Protein AF-A0A161WZ14-F1 (afdb_monomer_lite)

Secondary structure (DSSP, 8-state):
--PPP--SSSSHHHHHHHHHHHHHHHHHHHHHHHHHHHHHHHHHHHHHHHHHHHHTTS-----------------HHHHHHHHHH-----HHHHHHHHTTHHHHHHHHTTT-SSS---HHHHHHHHHHTT--SEEEEEE-TTSPEEEEEEEEEEETTEEEEEEEETTEEEEEEE---TTS-SS-----

Sequence (188 aa):
MATPDLDDSRTDGTSRLGSAVVGVVVGLVIFACVGVVGYFLFVGVAMERWAESYDASEPEVTATAEDTTAVGQETGLDASNEAYRQRTGTPETDAEAALAVPAVQAALDPVADGSAVDGDEVSAALVAAGFENVQVVDRNAFGDVVPVVGVGVAVPGGCVYGAVAPDAVTLDAGGPIADGGCLEMPSH

Radius of gyration: 35.18 Å; chains: 1; bounding box: 76×56×110 Å

pLDDT: mean 79.29, std 19.36, range [34.06, 97.94]

Foldseek 3Di:
DDDDDPDDDPPVPVVVVVVVVVVVVVVVVVVVVVVVVVVVVVVVVVVVVVVVVVVVPDDPPPDPDDDPDDPDDQDPVRVVVVLQQDFDADPVLQVQQVVCQVLLCVLQVVQLQLDQHDQVSSVVSCVVSPFDAKDKAQAAPVRDGDSKIWIWTADGSAIWTDIRHNNDDDIGTGHAGPVRTRDDDRDD

Structure (mmCIF, N/CA/C/O backbone):
data_AF-A0A161WZ14-F1
#
_entry.id   AF-A0A161WZ14-F1
#
loop_
_atom_site.group_PDB
_atom_site.id
_atom_site.type_symbol
_atom_site.label_atom_id
_atom_site.label_alt_id
_atom_site.label_comp_id
_atom_site.label_asym_id
_atom_site.label_entity_id
_atom_site.label_seq_id
_atom_site.pdbx_PDB_ins_code
_atom_site.Cartn_x
_atom_site.Cartn_y
_atom_site.Cartn_z
_atom_site.occupancy
_atom_site.B_iso_or_equiv
_atom_site.auth_seq_id
_atom_site.auth_comp_id
_atom_site.auth_asym_id
_atom_site.auth_atom_id
_atom_site.pdbx_PDB_model_num
ATOM 1 N N . MET A 1 1 ? 60.433 -12.776 -93.821 1.00 40.50 1 MET A N 1
ATOM 2 C CA . MET A 1 1 ? 59.310 -13.422 -93.112 1.00 40.50 1 MET A CA 1
ATOM 3 C C . MET A 1 1 ? 59.347 -12.925 -91.684 1.00 40.50 1 MET A C 1
ATOM 5 O O . MET A 1 1 ? 60.286 -13.261 -90.980 1.00 40.50 1 MET A O 1
ATOM 9 N N . ALA A 1 2 ? 58.408 -12.062 -91.308 1.00 39.12 2 ALA A N 1
ATOM 10 C CA . ALA A 1 2 ? 58.212 -11.618 -89.934 1.00 39.12 2 ALA A CA 1
ATOM 11 C C . ALA A 1 2 ? 56.779 -12.004 -89.554 1.00 39.12 2 ALA A C 1
ATOM 13 O O . ALA A 1 2 ? 55.836 -11.625 -90.247 1.00 39.12 2 ALA A O 1
ATOM 14 N N . THR A 1 3 ? 56.644 -12.845 -88.536 1.00 42.94 3 THR A N 1
ATOM 15 C CA . THR A 1 3 ? 55.376 -13.218 -87.904 1.00 42.94 3 THR A CA 1
ATOM 16 C C . THR A 1 3 ? 54.840 -12.027 -87.107 1.00 42.94 3 THR A C 1
ATOM 18 O O . THR A 1 3 ? 55.619 -11.444 -86.354 1.00 42.94 3 THR A O 1
ATOM 21 N N . PRO A 1 4 ? 53.559 -11.642 -87.243 1.00 51.00 4 PRO A N 1
ATOM 22 C CA . PRO A 1 4 ? 52.963 -10.658 -86.353 1.00 51.00 4 PRO A CA 1
ATOM 23 C C . PRO A 1 4 ? 52.712 -11.277 -84.974 1.00 51.00 4 PRO A C 1
ATOM 25 O O . PRO A 1 4 ? 52.138 -12.360 -84.856 1.00 51.00 4 PRO A O 1
ATOM 28 N N . ASP A 1 5 ? 53.192 -10.557 -83.966 1.00 46.75 5 ASP A N 1
ATOM 29 C CA . ASP A 1 5 ? 52.991 -10.783 -82.540 1.00 46.75 5 ASP A CA 1
ATOM 30 C C . ASP A 1 5 ? 51.498 -10.626 -82.198 1.00 46.75 5 ASP A C 1
ATOM 32 O O . ASP A 1 5 ? 50.865 -9.635 -82.573 1.00 46.75 5 ASP A O 1
ATOM 36 N N . LEU A 1 6 ? 50.920 -11.636 -81.550 1.00 55.88 6 LEU A N 1
ATOM 37 C CA . LEU A 1 6 ? 49.530 -11.675 -81.099 1.00 55.88 6 LEU A CA 1
ATOM 38 C C . LEU A 1 6 ? 49.539 -11.695 -79.573 1.00 55.88 6 LEU A C 1
ATOM 40 O O . LEU A 1 6 ? 49.283 -12.740 -78.991 1.00 55.88 6 LEU A O 1
ATOM 44 N N . ASP A 1 7 ? 49.825 -10.568 -78.927 1.00 54.84 7 ASP A N 1
ATOM 45 C CA . ASP A 1 7 ? 49.514 -10.403 -77.503 1.00 54.84 7 ASP A CA 1
ATOM 46 C C . ASP A 1 7 ? 49.586 -8.929 -77.078 1.00 54.84 7 ASP A C 1
ATOM 48 O O . ASP A 1 7 ? 50.578 -8.486 -76.513 1.00 54.84 7 ASP A O 1
ATOM 52 N N . ASP A 1 8 ? 48.529 -8.143 -77.336 1.00 52.28 8 ASP A N 1
ATOM 53 C CA . ASP A 1 8 ? 48.335 -6.886 -76.580 1.00 52.28 8 ASP A CA 1
ATOM 54 C C . ASP A 1 8 ? 46.884 -6.362 -76.542 1.00 52.28 8 ASP A C 1
ATOM 56 O O . ASP A 1 8 ? 46.618 -5.167 -76.591 1.00 52.28 8 ASP A O 1
ATOM 60 N N . SER A 1 9 ? 45.884 -7.251 -76.523 1.00 51.22 9 SER A N 1
ATOM 61 C CA . SER A 1 9 ? 44.462 -6.828 -76.501 1.00 51.22 9 SER A CA 1
ATOM 62 C C . SER A 1 9 ? 43.698 -7.275 -75.258 1.00 51.22 9 SER A C 1
ATOM 64 O O . SER A 1 9 ? 42.561 -6.856 -75.045 1.00 51.22 9 SER A O 1
ATOM 66 N N . ARG A 1 10 ? 44.281 -8.154 -74.433 1.00 47.59 10 ARG A N 1
ATOM 67 C CA . ARG A 1 10 ? 43.570 -8.784 -73.307 1.00 47.59 10 ARG A CA 1
ATOM 68 C C . ARG A 1 10 ? 43.684 -7.999 -71.997 1.00 47.59 10 ARG A C 1
ATOM 70 O O . ARG A 1 10 ? 42.846 -8.168 -71.116 1.00 47.59 10 ARG A O 1
ATOM 77 N N . THR A 1 11 ? 44.681 -7.130 -71.886 1.00 50.44 11 THR A N 1
ATOM 78 C CA . THR A 1 11 ? 45.050 -6.394 -70.666 1.00 50.44 11 THR A CA 1
ATOM 79 C C . THR A 1 11 ? 44.294 -5.071 -70.492 1.00 50.44 11 THR A C 1
ATOM 81 O O . THR A 1 11 ? 44.132 -4.598 -69.369 1.00 50.44 11 THR A O 1
ATOM 84 N N . ASP A 1 12 ? 43.754 -4.504 -71.574 1.00 51.94 12 ASP A N 1
ATOM 85 C CA . ASP A 1 12 ? 43.061 -3.203 -71.561 1.00 51.94 12 ASP A CA 1
ATOM 86 C C . ASP A 1 12 ? 41.585 -3.268 -71.120 1.00 51.94 12 ASP A C 1
ATOM 88 O O . ASP A 1 12 ? 41.000 -2.268 -70.695 1.00 51.94 12 ASP A O 1
ATOM 92 N N . GLY A 1 13 ? 40.951 -4.442 -71.204 1.00 49.38 13 GLY A N 1
ATOM 93 C CA . GLY A 1 13 ? 39.535 -4.614 -70.850 1.00 49.38 13 GLY A CA 1
ATOM 94 C C . GLY A 1 13 ? 39.281 -4.745 -69.343 1.00 49.38 13 GLY A C 1
ATOM 95 O O . GLY A 1 13 ? 38.269 -4.266 -68.830 1.00 49.38 13 GLY A O 1
ATOM 96 N N . THR A 1 14 ? 40.208 -5.365 -68.615 1.00 51.81 14 THR A N 1
ATOM 97 C CA . THR A 1 14 ? 40.105 -5.637 -67.170 1.00 51.81 14 THR A CA 1
ATOM 98 C C . THR A 1 14 ? 40.365 -4.399 -66.310 1.00 51.81 14 THR A C 1
ATOM 100 O O . THR A 1 14 ? 39.730 -4.228 -65.269 1.00 51.81 14 THR A O 1
ATOM 103 N N . SER A 1 15 ? 41.229 -3.490 -66.761 1.00 57.44 15 SER A N 1
ATOM 104 C CA . SER A 1 15 ? 41.575 -2.239 -66.072 1.00 57.44 15 SER A CA 1
ATOM 105 C C . SER A 1 15 ? 40.431 -1.212 -66.080 1.00 57.44 15 SER A C 1
ATOM 107 O O . SER A 1 15 ? 40.176 -0.555 -65.068 1.00 57.44 15 SER A O 1
ATOM 109 N N . ARG A 1 16 ? 39.667 -1.121 -67.177 1.00 57.34 16 ARG A N 1
ATOM 110 C CA . ARG A 1 16 ? 38.500 -0.221 -67.276 1.00 57.34 16 ARG A CA 1
ATOM 111 C C . ARG A 1 16 ? 37.302 -0.701 -66.454 1.00 57.34 16 ARG A C 1
ATOM 113 O O . ARG A 1 16 ? 36.650 0.110 -65.800 1.00 57.34 16 ARG A O 1
ATOM 120 N N . LEU A 1 17 ? 37.042 -2.010 -66.445 1.00 56.69 17 LEU A N 1
ATOM 121 C CA . LEU A 1 17 ? 35.983 -2.619 -65.630 1.00 56.69 17 LEU A CA 1
ATOM 122 C C . LEU A 1 17 ? 36.273 -2.494 -64.127 1.00 56.69 17 LEU A C 1
ATOM 124 O O . LEU A 1 17 ? 35.379 -2.128 -63.368 1.00 56.69 17 LEU A O 1
ATOM 128 N N . GLY A 1 18 ? 37.524 -2.707 -63.701 1.00 59.22 18 GLY A N 1
ATOM 129 C CA . GLY A 1 18 ? 37.934 -2.502 -62.307 1.00 59.22 18 GLY A CA 1
ATOM 130 C C . GLY A 1 18 ? 37.789 -1.047 -61.851 1.00 59.22 18 GLY A C 1
ATOM 131 O O . GLY A 1 18 ? 37.264 -0.786 -60.770 1.00 59.22 18 GLY A O 1
ATOM 132 N N . SER A 1 19 ? 38.169 -0.087 -62.700 1.00 65.81 19 SER A N 1
ATOM 133 C CA . SER A 1 19 ? 38.034 1.344 -62.399 1.00 65.81 19 SER A CA 1
ATOM 134 C C . SER A 1 19 ? 36.570 1.794 -62.285 1.00 65.81 19 SER A C 1
ATOM 136 O O . SER A 1 19 ? 36.234 2.560 -61.381 1.00 65.81 19 SER A O 1
ATOM 138 N N . ALA A 1 20 ? 35.677 1.269 -63.132 1.00 71.25 20 ALA A N 1
ATOM 139 C CA . ALA A 1 20 ? 34.248 1.575 -63.069 1.00 71.25 20 ALA A CA 1
ATOM 140 C C . ALA A 1 20 ? 33.588 1.038 -61.787 1.00 71.25 20 ALA A C 1
ATOM 142 O O . ALA A 1 20 ? 32.829 1.757 -61.137 1.00 71.25 20 ALA A O 1
ATOM 143 N N . VAL A 1 21 ? 33.913 -0.195 -61.383 1.00 77.25 21 VAL A N 1
ATOM 144 C CA . VAL A 1 21 ? 33.384 -0.796 -60.146 1.00 77.25 21 VAL A CA 1
ATOM 145 C C . VAL A 1 21 ? 33.868 -0.030 -58.914 1.00 77.25 21 VAL A C 1
ATOM 147 O O . VAL A 1 21 ? 33.064 0.283 -58.037 1.00 77.25 21 VAL A O 1
ATOM 150 N N . VAL A 1 22 ? 35.150 0.345 -58.867 1.00 78.50 22 VAL A N 1
ATOM 151 C CA . VAL A 1 22 ? 35.699 1.166 -57.775 1.00 78.50 22 VAL A CA 1
ATOM 152 C C . VAL A 1 22 ? 34.997 2.524 -57.703 1.00 78.50 22 VAL A C 1
ATOM 154 O O . VAL A 1 22 ? 34.627 2.955 -56.614 1.00 78.50 22 VAL A O 1
ATOM 157 N N . GLY A 1 23 ? 34.734 3.167 -58.846 1.00 81.25 23 GLY A N 1
ATOM 158 C CA . GLY A 1 23 ? 33.989 4.428 -58.894 1.00 81.25 23 GLY A CA 1
ATOM 159 C C . GLY A 1 23 ? 32.572 4.317 -58.320 1.00 81.25 23 GLY A C 1
ATOM 160 O O . GLY A 1 23 ? 32.157 5.171 -57.538 1.00 81.25 23 GLY A O 1
ATOM 161 N N . VAL A 1 24 ? 31.848 3.241 -58.644 1.00 84.00 24 VAL A N 1
ATOM 162 C CA . VAL A 1 24 ? 30.491 2.992 -58.122 1.00 84.00 24 VAL A CA 1
ATOM 163 C C . VAL A 1 24 ? 30.507 2.737 -56.613 1.00 84.00 24 VAL A C 1
ATOM 165 O O . VAL A 1 24 ? 29.692 3.308 -55.889 1.00 84.00 24 VAL A O 1
ATOM 168 N N . VAL A 1 25 ? 31.447 1.925 -56.120 1.00 84.19 25 VAL A N 1
ATOM 169 C CA . VAL A 1 25 ? 31.566 1.623 -54.683 1.00 84.19 25 VAL A CA 1
ATOM 170 C C . VAL A 1 25 ? 31.903 2.884 -53.887 1.00 84.19 25 VAL A C 1
ATOM 172 O O . VAL A 1 25 ? 31.252 3.163 -52.883 1.00 84.19 25 VAL A O 1
ATOM 175 N N . VAL A 1 26 ? 32.863 3.686 -54.355 1.00 87.38 26 VAL A N 1
ATOM 176 C CA . VAL A 1 26 ? 33.218 4.960 -53.710 1.00 87.38 26 VAL A CA 1
ATOM 177 C C . VAL A 1 26 ? 32.028 5.925 -53.718 1.00 87.38 26 VAL A C 1
ATOM 179 O O . VAL A 1 26 ? 31.743 6.547 -52.697 1.00 87.38 26 VAL A O 1
ATOM 182 N N . GLY A 1 27 ? 31.282 6.002 -54.824 1.00 87.19 27 GLY A N 1
ATOM 183 C CA . GLY A 1 27 ? 30.067 6.814 -54.913 1.00 87.19 27 GLY A CA 1
ATOM 184 C C . GLY A 1 27 ? 28.991 6.409 -53.901 1.00 87.19 27 GLY A C 1
ATOM 185 O O . GLY A 1 27 ? 28.411 7.276 -53.248 1.00 87.19 27 GLY A O 1
ATOM 186 N N . LEU A 1 28 ? 28.763 5.105 -53.712 1.00 89.50 28 LEU A N 1
ATOM 187 C CA . LEU A 1 28 ? 27.809 4.595 -52.720 1.00 89.50 28 LEU A CA 1
ATOM 188 C C . LEU A 1 28 ? 28.235 4.905 -51.283 1.00 89.50 28 LEU A C 1
ATOM 190 O O . LEU A 1 28 ? 27.395 5.302 -50.478 1.00 89.50 28 LEU A O 1
ATOM 194 N N . VAL A 1 29 ? 29.526 4.770 -50.963 1.00 90.06 29 VAL A N 1
ATOM 195 C CA . VAL A 1 29 ? 30.040 5.103 -49.625 1.00 90.06 29 VAL A CA 1
ATOM 196 C C . VAL A 1 29 ? 29.873 6.595 -49.341 1.00 90.06 29 VAL A C 1
ATOM 198 O O . VAL A 1 29 ? 29.370 6.957 -48.281 1.00 90.06 29 VAL A O 1
ATOM 201 N N . ILE A 1 30 ? 30.216 7.465 -50.295 1.00 90.31 30 ILE A N 1
ATOM 202 C CA . ILE A 1 30 ? 30.038 8.916 -50.141 1.00 90.31 30 ILE A CA 1
ATOM 203 C C . ILE A 1 30 ? 28.559 9.256 -49.943 1.00 90.31 30 ILE A C 1
ATOM 205 O O . ILE A 1 30 ? 28.223 10.019 -49.040 1.00 90.31 30 ILE A O 1
ATOM 209 N N . PHE A 1 31 ? 27.668 8.665 -50.740 1.00 90.19 31 PHE A N 1
ATOM 210 C CA . PHE A 1 31 ? 26.230 8.889 -50.612 1.00 90.19 31 PHE A CA 1
ATOM 211 C C . PHE A 1 31 ? 25.694 8.441 -49.245 1.00 90.19 31 PHE A C 1
ATOM 213 O O . PHE A 1 31 ? 24.937 9.176 -48.613 1.00 90.19 31 PHE A O 1
ATOM 220 N N . ALA A 1 32 ? 26.133 7.282 -48.749 1.00 90.06 32 ALA A N 1
ATOM 221 C CA . ALA A 1 32 ? 25.773 6.799 -47.419 1.00 90.06 32 ALA A CA 1
ATOM 222 C C . ALA A 1 32 ? 26.282 7.738 -46.313 1.00 90.06 32 ALA A C 1
ATOM 224 O O . ALA A 1 32 ? 25.518 8.091 -45.418 1.00 90.06 32 ALA A O 1
ATOM 225 N N . CYS A 1 33 ? 27.531 8.207 -46.396 1.00 91.31 33 CYS A N 1
ATOM 226 C CA . CYS A 1 33 ? 28.080 9.168 -45.438 1.00 91.31 33 CYS A CA 1
ATOM 227 C C . CYS A 1 33 ? 27.300 10.490 -45.439 1.00 91.31 33 CYS A C 1
ATOM 229 O O . CYS A 1 33 ? 26.968 10.999 -44.371 1.00 91.31 33 CYS A O 1
ATOM 231 N N . VAL A 1 34 ? 26.957 11.022 -46.616 1.00 94.06 34 VAL A N 1
ATOM 232 C CA . VAL A 1 34 ? 26.135 12.238 -46.737 1.00 94.06 34 VAL A CA 1
ATOM 233 C C . VAL A 1 34 ? 24.737 12.014 -46.161 1.00 94.06 34 VAL A C 1
ATOM 235 O O . VAL A 1 34 ? 24.236 12.876 -45.443 1.00 94.06 34 VAL A O 1
ATOM 238 N N . GLY A 1 35 ? 24.127 10.854 -46.412 1.00 90.06 35 GLY A N 1
ATOM 239 C CA . GLY A 1 35 ? 22.831 10.488 -45.842 1.00 90.06 35 GLY A CA 1
ATOM 240 C C . GLY A 1 35 ? 22.855 10.417 -44.315 1.00 90.06 35 GLY A C 1
ATOM 241 O O . GLY A 1 35 ? 21.970 10.967 -43.666 1.00 90.06 35 GLY A O 1
ATOM 242 N N . VAL A 1 36 ? 23.894 9.812 -43.732 1.00 91.62 36 VAL A N 1
ATOM 243 C CA . VAL A 1 36 ? 24.066 9.725 -42.273 1.00 91.62 36 VAL A CA 1
ATOM 244 C C . VAL A 1 36 ? 24.275 11.109 -41.660 1.00 91.62 36 VAL A C 1
ATOM 246 O O . VAL A 1 36 ? 23.595 11.454 -40.698 1.00 91.62 36 VAL A O 1
ATOM 249 N N . VAL A 1 37 ? 25.159 11.934 -42.228 1.00 93.06 37 VAL A N 1
ATOM 250 C CA . VAL A 1 37 ? 25.386 13.304 -41.735 1.00 93.06 37 VAL A CA 1
ATOM 251 C C . VAL A 1 37 ? 24.111 14.141 -41.856 1.00 93.06 37 VAL A C 1
ATOM 253 O O . VAL A 1 37 ? 23.733 14.819 -40.905 1.00 93.06 37 VAL A O 1
ATOM 256 N N . GLY A 1 38 ? 23.408 14.054 -42.987 1.00 92.25 38 GLY A N 1
ATOM 257 C CA . GLY A 1 38 ? 22.127 14.730 -43.188 1.00 92.25 38 GLY A CA 1
ATOM 258 C C . GLY A 1 38 ? 21.061 14.283 -42.186 1.00 92.25 38 GLY A C 1
ATOM 259 O O . GLY A 1 38 ? 20.339 15.123 -41.655 1.00 92.25 38 GLY A O 1
ATOM 260 N N . TYR A 1 39 ? 21.003 12.986 -41.871 1.00 90.75 39 TYR A N 1
ATOM 261 C CA . TYR A 1 39 ? 20.105 12.444 -40.853 1.00 90.75 39 TYR A CA 1
ATOM 262 C C . TYR A 1 39 ? 20.414 13.009 -39.462 1.00 90.75 39 TYR A C 1
ATOM 264 O O . TYR A 1 39 ? 19.505 13.495 -38.796 1.00 90.75 39 TYR A O 1
ATOM 272 N N . PHE A 1 40 ? 21.682 13.019 -39.039 1.00 90.69 40 PHE A N 1
ATOM 273 C CA . PHE A 1 40 ? 22.060 13.575 -37.735 1.00 90.69 40 PHE A CA 1
ATOM 274 C C . PHE A 1 40 ? 21.794 15.080 -37.633 1.00 90.69 40 PHE A C 1
ATOM 276 O O . PHE A 1 40 ? 21.317 15.535 -36.597 1.00 90.69 40 PHE A O 1
ATOM 283 N N . LEU A 1 41 ? 22.035 15.844 -38.703 1.00 91.69 41 LEU A N 1
ATOM 284 C CA . LEU A 1 41 ? 21.690 17.269 -38.743 1.00 91.69 41 LEU A CA 1
ATOM 285 C C . LEU A 1 41 ? 20.176 17.486 -38.651 1.00 91.69 41 LEU A C 1
ATOM 287 O O . LEU A 1 41 ? 19.725 18.355 -37.910 1.00 91.69 41 LEU A O 1
ATOM 291 N N . PHE A 1 42 ? 19.386 16.682 -39.366 1.00 91.62 42 PHE A N 1
ATOM 292 C CA . PHE A 1 42 ? 17.929 16.760 -39.311 1.00 91.62 42 PHE A CA 1
ATOM 293 C C . PHE A 1 42 ? 17.391 16.414 -37.920 1.00 91.62 42 PHE A C 1
ATOM 295 O O . PHE A 1 42 ? 16.567 17.153 -37.390 1.00 91.62 42 PHE A O 1
ATOM 302 N N . VAL A 1 43 ? 17.877 15.326 -37.314 1.00 88.38 43 VAL A N 1
ATOM 303 C CA . VAL A 1 43 ? 17.489 14.924 -35.954 1.00 88.38 43 VAL A CA 1
ATOM 304 C C . VAL A 1 43 ? 17.894 15.992 -34.940 1.00 88.38 43 VAL A C 1
ATOM 306 O O . VAL A 1 43 ? 17.081 16.334 -34.091 1.00 88.38 43 VAL A O 1
ATOM 309 N N . GLY A 1 44 ? 19.093 16.573 -35.055 1.00 86.69 44 GLY A N 1
ATOM 310 C CA . GLY A 1 44 ? 19.533 17.671 -34.188 1.00 86.69 44 GLY A CA 1
ATOM 311 C C . GLY A 1 44 ? 18.595 18.878 -34.251 1.00 86.69 44 GLY A C 1
ATOM 312 O O . GLY A 1 44 ? 18.062 19.293 -33.228 1.00 86.69 44 GLY A O 1
ATOM 313 N N . VAL A 1 45 ? 18.297 19.369 -35.458 1.00 88.00 45 VAL A N 1
ATOM 314 C CA . VAL A 1 45 ? 17.380 20.508 -35.654 1.00 88.00 45 VAL A CA 1
ATOM 315 C C . VAL A 1 45 ? 15.954 20.178 -35.203 1.00 88.00 45 VAL A C 1
ATOM 317 O O . VAL A 1 45 ? 15.260 21.035 -34.659 1.00 88.00 45 VAL A O 1
ATOM 320 N N . ALA A 1 46 ? 15.489 18.946 -35.420 1.00 81.31 46 ALA A N 1
ATOM 321 C CA . ALA A 1 46 ? 14.175 18.510 -34.958 1.00 81.31 46 ALA A CA 1
ATOM 322 C C . ALA A 1 46 ? 14.093 18.485 -33.423 1.00 81.31 46 ALA A C 1
ATOM 324 O O . ALA A 1 46 ? 13.080 18.907 -32.872 1.00 81.31 46 ALA A O 1
ATOM 325 N N . MET A 1 47 ? 15.158 18.050 -32.744 1.00 79.31 47 MET A N 1
ATOM 326 C CA . MET A 1 47 ? 15.244 18.054 -31.282 1.00 79.31 47 MET A CA 1
ATOM 327 C C . MET A 1 47 ? 15.323 19.475 -30.713 1.00 79.31 47 MET A C 1
ATOM 329 O O . MET A 1 47 ? 14.655 19.749 -29.724 1.00 79.31 47 MET A O 1
ATOM 333 N N . GLU A 1 48 ? 16.063 20.392 -31.345 1.00 79.69 48 GLU A N 1
ATOM 334 C CA . GLU A 1 48 ? 16.112 21.812 -30.948 1.00 79.69 48 GLU A CA 1
ATOM 335 C C . GLU A 1 48 ? 14.740 22.484 -31.088 1.00 79.69 48 GLU A C 1
ATOM 337 O O . GLU A 1 48 ? 14.253 23.113 -30.154 1.00 79.69 48 GLU A O 1
ATOM 342 N N . ARG A 1 49 ? 14.062 22.279 -32.224 1.00 81.38 49 ARG A N 1
ATOM 343 C CA . ARG A 1 49 ? 12.701 22.792 -32.467 1.00 81.38 49 ARG A CA 1
ATOM 344 C C . ARG A 1 49 ? 11.676 22.219 -31.497 1.00 81.38 49 ARG A C 1
ATOM 346 O O . ARG A 1 49 ? 10.731 22.904 -31.117 1.00 81.38 49 ARG A O 1
ATOM 353 N N . TRP A 1 50 ? 11.832 20.947 -31.145 1.00 75.00 50 TRP A N 1
ATOM 354 C CA . TRP A 1 50 ? 11.004 20.308 -30.136 1.00 75.00 50 TRP A CA 1
ATOM 355 C C . TRP A 1 50 ? 11.285 20.924 -28.762 1.00 75.00 50 TRP A C 1
ATOM 357 O O . TRP A 1 50 ? 10.337 21.332 -28.107 1.00 75.00 50 TRP A O 1
ATOM 367 N N . ALA A 1 51 ? 12.547 21.118 -28.373 1.00 72.06 51 ALA A N 1
ATOM 368 C CA . ALA A 1 51 ? 12.915 21.765 -27.112 1.00 72.06 51 ALA A CA 1
ATOM 369 C C . ALA A 1 51 ? 12.379 23.206 -26.992 1.00 72.06 51 ALA A C 1
ATOM 371 O O . ALA A 1 51 ? 11.793 23.550 -25.970 1.00 72.06 51 ALA A O 1
ATOM 372 N N . GLU A 1 52 ? 12.468 24.015 -28.052 1.00 70.56 52 GLU A N 1
ATOM 373 C CA . GLU A 1 52 ? 11.891 25.371 -28.083 1.00 70.56 52 GLU A CA 1
ATOM 374 C C . GLU A 1 52 ? 10.372 25.373 -27.840 1.00 70.56 52 GLU A C 1
ATOM 376 O O . GLU A 1 52 ? 9.835 26.314 -27.259 1.00 70.56 52 GLU A O 1
ATOM 381 N N . SER A 1 53 ? 9.662 24.316 -28.256 1.00 67.62 53 SER A N 1
ATOM 382 C CA . SER A 1 53 ? 8.225 24.189 -27.987 1.00 67.62 53 SER A CA 1
ATOM 383 C C . SER A 1 53 ? 7.902 23.900 -26.518 1.00 67.62 53 SER A C 1
ATOM 385 O O . SER A 1 53 ? 6.807 24.239 -26.077 1.00 67.62 53 SER A O 1
ATOM 387 N N . TYR A 1 54 ? 8.845 23.334 -25.755 1.00 59.56 54 TYR A N 1
ATOM 388 C CA . TYR A 1 54 ? 8.704 23.182 -24.305 1.00 59.56 54 TYR A CA 1
ATOM 389 C C . TYR A 1 54 ? 8.962 24.508 -23.588 1.00 59.56 54 TYR A C 1
ATOM 391 O O . TYR A 1 54 ? 8.117 24.909 -22.789 1.00 59.56 54 TYR A O 1
ATOM 399 N N . ASP A 1 55 ? 10.036 25.226 -23.941 1.00 55.91 55 ASP A N 1
ATOM 400 C CA . ASP A 1 55 ? 10.368 26.541 -23.357 1.00 55.91 55 ASP A CA 1
ATOM 401 C C . ASP A 1 55 ? 9.279 27.593 -23.621 1.00 55.91 55 ASP A C 1
ATOM 403 O O . ASP A 1 55 ? 8.940 28.391 -22.751 1.00 55.91 55 ASP A O 1
ATOM 407 N N . ALA A 1 56 ? 8.650 27.574 -24.801 1.00 53.81 56 ALA A N 1
ATOM 408 C CA . ALA A 1 56 ? 7.591 28.527 -25.147 1.00 53.81 56 ALA A CA 1
ATOM 409 C C . ALA A 1 56 ? 6.295 28.370 -24.318 1.00 53.81 56 ALA A C 1
ATOM 411 O O . ALA A 1 56 ? 5.380 29.185 -24.456 1.00 53.81 56 ALA A O 1
ATOM 412 N N . SER A 1 57 ? 6.197 27.333 -23.479 1.00 50.94 57 SER A N 1
ATOM 413 C CA . SER A 1 57 ? 5.050 27.102 -22.589 1.00 50.94 57 SER A CA 1
ATOM 414 C C . SER A 1 57 ? 5.162 27.845 -21.256 1.00 50.94 57 SER A C 1
ATOM 416 O O . SER A 1 57 ? 4.196 27.841 -20.492 1.00 50.94 57 SER A O 1
ATOM 418 N N . GLU A 1 58 ? 6.306 28.461 -20.950 1.00 48.56 58 GLU A N 1
ATOM 419 C CA . GLU A 1 58 ? 6.479 29.239 -19.725 1.00 48.56 58 GLU A CA 1
ATOM 420 C C . GLU A 1 58 ? 5.841 30.633 -19.892 1.00 48.56 58 GLU A C 1
ATOM 422 O O . GLU A 1 58 ? 6.296 31.429 -20.717 1.00 48.56 58 GLU A O 1
ATOM 427 N N . PRO A 1 59 ? 4.780 30.992 -19.141 1.00 46.91 59 PRO A N 1
ATOM 428 C CA . PRO A 1 59 ? 4.370 32.386 -19.068 1.00 46.91 59 PRO A CA 1
ATOM 429 C C . PRO A 1 59 ? 5.491 33.183 -18.392 1.00 46.91 59 PRO A C 1
ATOM 431 O O . PRO A 1 59 ? 5.932 32.841 -17.298 1.00 46.91 59 PRO A O 1
ATOM 434 N N . GLU A 1 60 ? 5.939 34.257 -19.042 1.00 40.03 60 GLU A N 1
ATOM 435 C CA . GLU A 1 60 ? 6.929 35.200 -18.518 1.00 40.03 60 GLU A CA 1
ATOM 436 C C . GLU A 1 60 ? 6.434 35.799 -17.186 1.00 40.03 60 GLU A C 1
ATOM 438 O O . GLU A 1 60 ? 5.678 36.774 -17.156 1.00 40.03 60 GLU A O 1
ATOM 443 N N . VAL A 1 61 ? 6.829 35.198 -16.059 1.00 42.12 61 VAL A N 1
ATOM 444 C CA . VAL A 1 61 ? 6.558 35.741 -14.726 1.00 42.12 61 VAL A CA 1
ATOM 445 C C . VAL A 1 61 ? 7.543 36.876 -14.489 1.00 42.12 61 VAL A C 1
ATOM 447 O O . VAL A 1 61 ? 8.698 36.682 -14.113 1.00 42.12 61 VAL A O 1
ATOM 450 N N . THR A 1 62 ? 7.066 38.097 -14.709 1.00 36.72 62 THR A N 1
ATOM 451 C CA . THR A 1 62 ? 7.727 39.319 -14.260 1.00 36.72 62 THR A CA 1
ATOM 452 C C . THR A 1 62 ? 7.778 39.283 -12.733 1.00 36.72 62 THR A C 1
ATOM 454 O O . THR A 1 62 ? 6.792 39.566 -12.051 1.00 36.72 62 THR A O 1
ATOM 457 N N . ALA A 1 63 ? 8.925 38.876 -12.186 1.00 39.59 63 ALA A N 1
ATOM 458 C CA . ALA A 1 63 ? 9.162 38.822 -10.753 1.00 39.59 63 ALA A CA 1
ATOM 459 C C . ALA A 1 63 ? 9.022 40.230 -10.157 1.00 39.59 63 ALA A C 1
ATOM 461 O O . ALA A 1 63 ? 9.923 41.066 -10.255 1.00 39.59 63 ALA A O 1
ATOM 462 N N . THR A 1 64 ? 7.878 40.492 -9.530 1.00 36.56 64 THR A N 1
ATOM 463 C CA . THR A 1 64 ? 7.759 41.585 -8.569 1.00 36.56 64 THR A CA 1
ATOM 464 C C . THR A 1 64 ? 8.254 40.999 -7.256 1.00 36.56 64 THR A C 1
ATOM 466 O O . THR A 1 64 ? 7.664 40.063 -6.724 1.00 36.56 64 THR A O 1
ATOM 469 N N . ALA A 1 65 ? 9.425 41.451 -6.818 1.00 46.28 65 ALA A N 1
ATOM 470 C CA . ALA A 1 65 ? 10.072 40.959 -5.616 1.00 46.28 65 ALA A CA 1
ATOM 471 C C . ALA A 1 65 ? 9.243 41.358 -4.394 1.00 46.28 65 ALA A C 1
ATOM 473 O O . ALA A 1 65 ? 9.316 42.509 -3.993 1.00 46.28 65 ALA A O 1
ATOM 474 N N . GLU A 1 66 ? 8.469 40.423 -3.847 1.00 42.06 66 GLU A N 1
ATOM 475 C CA . GLU A 1 66 ? 7.917 40.430 -2.488 1.00 42.06 66 GLU A CA 1
ATOM 476 C C . GLU A 1 66 ? 7.180 39.099 -2.273 1.00 42.06 66 GLU A C 1
ATOM 478 O O . GLU A 1 66 ? 6.032 38.947 -2.664 1.00 42.06 66 GLU A O 1
ATOM 483 N N . ASP A 1 67 ? 7.885 38.086 -1.765 1.00 34.06 67 ASP A N 1
ATOM 484 C CA . ASP A 1 67 ? 7.555 37.400 -0.506 1.00 34.06 67 ASP A CA 1
ATOM 485 C C . ASP A 1 67 ? 8.382 36.106 -0.382 1.00 34.06 67 ASP A C 1
ATOM 487 O O . ASP A 1 67 ? 8.496 35.274 -1.283 1.00 34.06 67 ASP A O 1
ATOM 491 N N . THR A 1 68 ? 9.040 35.975 0.755 1.00 47.19 68 THR A N 1
ATOM 492 C CA . THR A 1 68 ? 9.900 34.861 1.143 1.00 47.19 68 THR A CA 1
ATOM 493 C C . THR A 1 68 ? 9.050 33.643 1.500 1.00 47.19 68 THR A C 1
ATOM 495 O O . THR A 1 68 ? 8.384 33.695 2.524 1.00 47.19 68 THR A O 1
ATOM 498 N N . THR A 1 69 ? 9.073 32.567 0.696 1.00 42.06 69 THR A N 1
ATOM 499 C CA . THR A 1 69 ? 8.841 31.134 1.075 1.00 42.06 69 THR A CA 1
ATOM 500 C C . THR A 1 69 ? 8.689 30.193 -0.139 1.00 42.06 69 THR A C 1
ATOM 502 O O . THR A 1 69 ? 7.994 29.184 -0.072 1.00 42.06 69 THR A O 1
ATOM 505 N N . ALA A 1 70 ? 9.359 30.450 -1.266 1.00 40.34 70 ALA A N 1
ATOM 506 C CA . ALA A 1 70 ? 9.360 29.483 -2.365 1.00 40.34 70 ALA A CA 1
ATOM 507 C C . ALA A 1 70 ? 10.275 28.292 -2.021 1.00 40.34 70 ALA A C 1
ATOM 509 O O . ALA A 1 70 ? 11.487 28.327 -2.248 1.00 40.34 70 ALA A O 1
ATOM 510 N N . VAL A 1 71 ? 9.685 27.243 -1.439 1.00 43.69 71 VAL A N 1
ATOM 511 C CA . VAL A 1 71 ? 10.167 25.862 -1.594 1.00 43.69 71 VAL A CA 1
ATOM 512 C C . VAL A 1 71 ? 10.422 25.658 -3.089 1.00 43.69 71 VAL A C 1
ATOM 514 O O . VAL A 1 71 ? 9.615 26.100 -3.905 1.00 43.69 71 VAL A O 1
ATOM 517 N N . GLY A 1 72 ? 11.594 25.115 -3.430 1.00 45.66 72 GLY A N 1
ATOM 518 C CA . GLY A 1 72 ? 12.106 25.066 -4.798 1.00 45.66 72 GLY A CA 1
ATOM 519 C C . GLY A 1 72 ? 11.037 24.633 -5.796 1.00 45.66 72 GLY A C 1
ATOM 520 O O . GLY A 1 72 ? 10.364 23.634 -5.582 1.00 45.66 72 GLY A O 1
ATOM 521 N N . GLN A 1 73 ? 10.875 25.430 -6.850 1.00 44.56 73 GLN A N 1
ATOM 522 C CA . GLN A 1 73 ? 9.954 25.177 -7.948 1.00 44.56 73 GLN A CA 1
ATOM 523 C C . GLN A 1 73 ? 10.256 23.787 -8.523 1.00 44.56 73 GLN A C 1
ATOM 525 O O . GLN A 1 73 ? 11.290 23.588 -9.162 1.00 44.56 73 GLN A O 1
ATOM 530 N N . GLU A 1 74 ? 9.393 22.825 -8.202 1.00 46.28 74 GLU A N 1
ATOM 531 C CA . GLU A 1 74 ? 9.518 21.434 -8.622 1.00 46.28 74 GLU A CA 1
ATOM 532 C C . GLU A 1 74 ? 9.544 21.387 -10.149 1.00 46.28 74 GLU A C 1
ATOM 534 O O . GLU A 1 74 ? 8.697 21.976 -10.828 1.00 46.28 74 GLU A O 1
ATOM 539 N N . THR A 1 75 ? 10.567 20.746 -10.711 1.00 53.59 75 THR A N 1
ATOM 540 C CA . THR A 1 75 ? 10.685 20.626 -12.165 1.00 53.59 75 THR A CA 1
ATOM 541 C C . THR A 1 75 ? 9.586 19.694 -12.686 1.00 53.59 75 THR A C 1
ATOM 543 O O . THR A 1 75 ? 9.075 18.855 -11.947 1.00 53.59 75 THR A O 1
ATOM 546 N N . GLY A 1 76 ? 9.177 19.812 -13.955 1.00 53.66 76 GLY A N 1
ATOM 547 C CA . GLY A 1 76 ? 7.992 19.108 -14.484 1.00 53.66 76 GLY A CA 1
ATOM 548 C C . GLY A 1 76 ? 7.989 17.572 -14.342 1.00 53.66 76 GLY A C 1
ATOM 549 O O . GLY A 1 76 ? 6.921 16.960 -14.388 1.00 53.66 76 GLY A O 1
ATOM 550 N N . LEU A 1 77 ? 9.154 16.945 -14.136 1.00 51.41 77 LEU A N 1
ATOM 551 C CA . LEU A 1 77 ? 9.273 15.515 -13.822 1.00 51.41 77 LEU A CA 1
ATOM 552 C C . LEU A 1 77 ? 8.909 15.207 -12.361 1.00 51.41 77 LEU A C 1
ATOM 554 O O . LEU A 1 77 ? 8.197 14.237 -12.109 1.00 51.41 77 LEU A O 1
ATOM 558 N N . ASP A 1 78 ? 9.334 16.053 -11.421 1.00 59.19 78 ASP A N 1
ATOM 559 C CA . ASP A 1 78 ? 9.003 15.929 -9.998 1.00 59.19 78 ASP A CA 1
ATOM 560 C C . ASP A 1 78 ? 7.502 16.154 -9.788 1.00 59.19 78 ASP A C 1
ATOM 562 O O . ASP A 1 78 ? 6.828 15.327 -9.179 1.00 59.19 78 ASP A O 1
ATOM 566 N N . ALA A 1 79 ? 6.944 17.188 -10.430 1.00 61.06 79 ALA A N 1
ATOM 567 C CA . ALA A 1 79 ? 5.512 17.479 -10.386 1.00 61.06 79 ALA A CA 1
ATOM 568 C C . ALA A 1 79 ? 4.647 16.336 -10.958 1.00 61.06 79 ALA A C 1
ATOM 570 O O . ALA A 1 79 ? 3.550 16.076 -10.465 1.00 61.06 79 ALA A O 1
ATOM 571 N N . SER A 1 80 ? 5.134 15.627 -11.984 1.00 64.19 80 SER A N 1
ATOM 572 C CA . SER A 1 80 ? 4.430 14.473 -12.564 1.00 64.19 80 SER A CA 1
ATOM 573 C C . SER A 1 80 ? 4.488 13.239 -11.656 1.00 64.19 80 SER A C 1
ATOM 575 O O . SER A 1 80 ? 3.502 12.510 -11.553 1.00 64.19 80 SER A O 1
ATOM 577 N N . ASN A 1 81 ? 5.615 13.015 -10.972 1.00 64.06 81 ASN A N 1
ATOM 578 C CA . ASN A 1 81 ? 5.746 11.936 -9.990 1.00 64.06 81 ASN A CA 1
ATOM 579 C C . ASN A 1 81 ? 4.902 12.200 -8.738 1.00 64.06 81 ASN A C 1
ATOM 581 O O . ASN A 1 81 ? 4.242 11.287 -8.247 1.00 64.06 81 ASN A O 1
ATOM 585 N N . GLU A 1 82 ? 4.863 13.440 -8.251 1.00 68.44 82 GLU A N 1
ATOM 586 C CA . GLU A 1 82 ? 3.996 13.812 -7.130 1.00 68.44 82 GLU A CA 1
ATOM 587 C C . GLU A 1 82 ? 2.513 13.715 -7.502 1.00 68.44 82 GLU A C 1
ATOM 589 O O . GLU A 1 82 ? 1.710 13.225 -6.711 1.00 68.44 82 GLU A O 1
ATOM 594 N N . ALA A 1 83 ? 2.135 14.070 -8.735 1.00 67.94 83 ALA A N 1
ATOM 595 C CA . ALA A 1 83 ? 0.769 13.875 -9.222 1.00 67.94 83 ALA A CA 1
ATOM 596 C C . ALA A 1 83 ? 0.330 12.397 -9.227 1.00 67.94 83 ALA A C 1
ATOM 598 O O . ALA A 1 83 ? -0.846 12.120 -9.006 1.00 67.94 83 ALA A O 1
ATOM 599 N N . TYR A 1 84 ? 1.247 11.444 -9.433 1.00 65.69 84 TYR A N 1
ATOM 600 C CA . TYR A 1 84 ? 0.934 10.011 -9.353 1.00 65.69 84 TYR A CA 1
ATOM 601 C C . TYR A 1 84 ? 0.595 9.560 -7.922 1.00 65.69 84 TYR A C 1
ATOM 603 O O . TYR A 1 84 ? -0.307 8.740 -7.733 1.00 65.69 84 TYR A O 1
ATOM 611 N N . ARG A 1 85 ? 1.276 10.124 -6.916 1.00 73.56 85 ARG A N 1
ATOM 612 C CA . ARG A 1 85 ? 1.065 9.802 -5.492 1.00 73.56 85 ARG A CA 1
ATOM 613 C C . ARG A 1 85 ? -0.189 10.436 -4.904 1.00 73.56 85 ARG A C 1
ATOM 615 O O . ARG A 1 85 ? -0.654 10.017 -3.843 1.00 73.56 85 ARG A O 1
ATOM 622 N N . GLN A 1 86 ? -0.746 11.444 -5.574 1.00 82.31 86 GLN A N 1
ATOM 623 C CA . GLN A 1 86 ? -1.965 12.095 -5.116 1.00 82.31 86 GLN A CA 1
ATOM 624 C C . GLN A 1 86 ? -3.128 11.104 -5.102 1.00 82.31 86 GLN A C 1
ATOM 626 O O . GLN A 1 86 ? -3.461 10.460 -6.099 1.00 82.31 86 GLN A O 1
ATOM 631 N N . ARG A 1 87 ? -3.762 11.001 -3.935 1.00 86.00 87 ARG A N 1
ATOM 632 C CA . ARG A 1 87 ? -4.951 10.179 -3.744 1.00 86.00 87 ARG A CA 1
ATOM 633 C C . ARG A 1 87 ? -6.176 10.908 -4.259 1.00 86.00 87 ARG A C 1
ATOM 635 O O . ARG A 1 87 ? -6.373 12.095 -4.007 1.00 86.00 87 ARG A O 1
ATOM 642 N N . THR A 1 88 ? -7.023 10.165 -4.951 1.00 83.19 88 THR A N 1
ATOM 643 C CA . THR A 1 88 ? -8.249 10.669 -5.560 1.00 83.19 88 THR A CA 1
ATOM 644 C C . THR A 1 88 ? -9.424 10.251 -4.677 1.00 83.19 88 THR A C 1
ATOM 646 O O . THR A 1 88 ? -10.080 9.245 -4.932 1.00 83.19 88 THR A O 1
ATOM 649 N N . GLY A 1 89 ? -9.642 10.985 -3.586 1.00 83.44 89 GLY A N 1
ATOM 650 C CA . GLY A 1 89 ? -10.720 10.755 -2.618 1.00 83.44 89 GLY A CA 1
ATOM 651 C C . GLY A 1 89 ? -11.494 12.036 -2.312 1.00 83.44 89 GLY A C 1
ATOM 652 O O . GLY A 1 89 ? -11.052 13.139 -2.644 1.00 83.44 89 GLY A O 1
ATOM 653 N N . THR A 1 90 ? -12.671 11.899 -1.706 1.00 89.44 90 THR A N 1
ATOM 654 C CA . THR A 1 90 ? -13.370 13.012 -1.054 1.00 89.44 90 THR A CA 1
ATOM 655 C C . THR A 1 90 ? -13.362 12.797 0.457 1.00 89.44 90 THR A C 1
ATOM 657 O O . THR A 1 90 ? -13.265 11.654 0.905 1.00 89.44 90 THR A O 1
ATOM 660 N N . PRO A 1 91 ? -13.536 13.853 1.272 1.00 90.94 91 PRO A N 1
ATOM 661 C CA . PRO A 1 91 ? -13.599 13.702 2.725 1.00 90.94 91 PRO A CA 1
ATOM 662 C C . PRO A 1 91 ? -14.629 12.664 3.192 1.00 90.94 91 PRO A C 1
ATOM 664 O O . PRO A 1 91 ? -14.416 11.982 4.190 1.00 90.94 91 PRO A O 1
ATOM 667 N N . GLU A 1 92 ? -15.747 12.53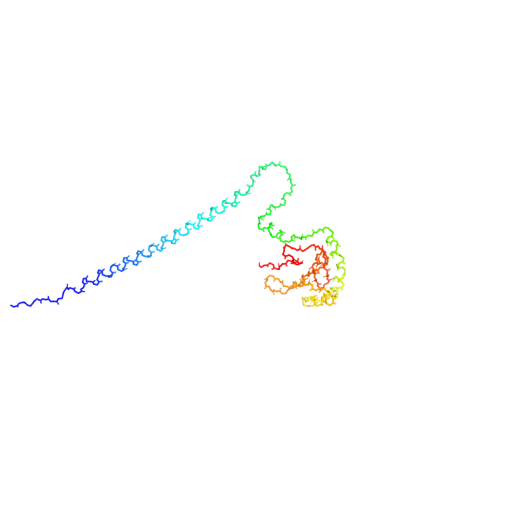0 2.476 1.00 91.50 92 GLU A N 1
ATOM 668 C CA . GLU A 1 92 ? -16.785 11.544 2.768 1.00 91.50 92 GLU A CA 1
ATOM 669 C C . GLU A 1 92 ? -16.332 10.113 2.467 1.00 91.50 92 GLU A C 1
ATOM 671 O O . GLU A 1 92 ? -16.540 9.226 3.294 1.00 91.50 92 GLU A O 1
ATOM 676 N N . THR A 1 93 ? -15.712 9.881 1.307 1.00 91.31 93 THR A N 1
ATOM 677 C CA . THR A 1 93 ? -15.248 8.542 0.917 1.00 91.31 93 THR A CA 1
ATOM 678 C C . THR A 1 93 ? -14.045 8.110 1.756 1.00 91.31 93 THR A C 1
ATOM 680 O O . THR A 1 93 ? -13.973 6.963 2.190 1.00 91.31 93 THR A O 1
ATOM 683 N N . ASP A 1 94 ? -13.154 9.048 2.084 1.00 90.88 94 ASP A N 1
ATOM 684 C CA . ASP A 1 94 ? -12.005 8.814 2.962 1.00 90.88 94 ASP A CA 1
ATOM 685 C C . ASP A 1 94 ? -12.463 8.467 4.387 1.00 90.88 94 ASP A C 1
ATOM 687 O O . ASP A 1 94 ? -11.941 7.542 5.011 1.00 90.88 94 ASP A O 1
ATOM 691 N N . ALA A 1 95 ? -13.497 9.151 4.893 1.00 92.56 95 ALA A N 1
ATOM 692 C CA . ALA A 1 95 ? -14.096 8.830 6.186 1.00 92.56 95 ALA A CA 1
ATOM 693 C C . ALA A 1 95 ? -14.775 7.451 6.198 1.00 92.56 95 ALA A C 1
ATOM 695 O O . ALA A 1 95 ? -14.732 6.765 7.219 1.00 92.56 95 ALA A O 1
ATOM 696 N N . GLU A 1 96 ? -15.389 7.032 5.088 1.00 93.88 96 GLU A N 1
ATOM 697 C CA . GLU A 1 96 ? -15.938 5.680 4.942 1.00 93.88 96 GLU A CA 1
ATOM 698 C C . GLU A 1 96 ? -14.820 4.624 4.944 1.00 93.88 96 GLU A C 1
ATOM 700 O O . GLU A 1 96 ? -14.912 3.649 5.693 1.00 93.88 96 GLU A O 1
ATOM 705 N N . ALA A 1 97 ? -13.725 4.858 4.212 1.00 94.06 97 ALA A N 1
ATOM 706 C CA . ALA A 1 97 ? -12.559 3.972 4.203 1.00 94.06 97 ALA A CA 1
ATOM 707 C C . ALA A 1 97 ? -11.906 3.855 5.592 1.00 94.06 97 ALA A C 1
ATOM 709 O O . ALA A 1 97 ?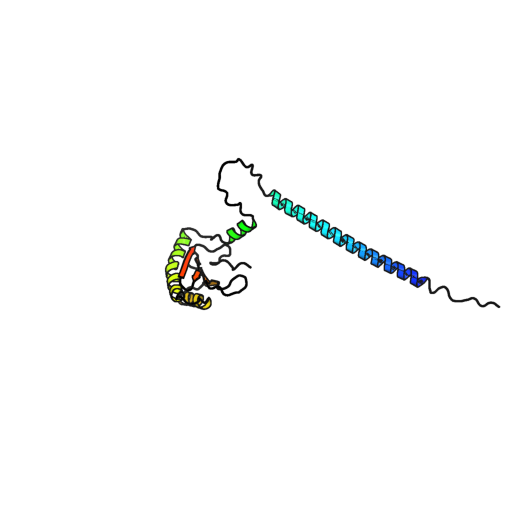 -11.524 2.760 6.018 1.00 94.06 97 ALA A O 1
ATOM 710 N N . ALA A 1 98 ? -11.842 4.958 6.345 1.00 95.75 98 ALA A N 1
ATOM 711 C CA . ALA A 1 98 ? -11.280 4.993 7.695 1.00 95.75 98 ALA A CA 1
ATOM 712 C C . ALA A 1 98 ? -11.999 4.054 8.683 1.00 95.75 98 ALA A C 1
ATOM 714 O O . ALA A 1 98 ? -11.392 3.600 9.656 1.00 95.75 98 ALA A O 1
ATOM 715 N N . LEU A 1 99 ? -13.264 3.695 8.426 1.00 96.38 99 LEU A N 1
ATOM 716 C CA . LEU A 1 99 ? -14.003 2.727 9.246 1.00 96.38 99 LEU A CA 1
ATOM 717 C C . LEU A 1 99 ? -13.392 1.319 9.197 1.00 96.38 99 LEU A C 1
ATOM 719 O O . LEU A 1 99 ? -13.589 0.542 10.133 1.00 96.38 99 LEU A O 1
ATOM 723 N N . ALA A 1 100 ? -12.653 0.986 8.136 1.00 96.25 100 ALA A N 1
ATOM 724 C CA . ALA A 1 100 ? -12.005 -0.312 7.984 1.00 96.25 100 ALA A CA 1
ATOM 725 C C . ALA A 1 100 ? -10.627 -0.391 8.665 1.00 96.25 100 ALA A C 1
ATOM 727 O O . ALA A 1 100 ? -10.165 -1.500 8.940 1.00 96.25 100 ALA A O 1
ATOM 728 N N . VAL A 1 101 ? -9.993 0.744 8.999 1.00 97.44 101 VAL A N 1
ATOM 729 C CA . VAL A 1 101 ? -8.640 0.783 9.594 1.00 97.44 101 VAL A CA 1
ATOM 730 C C . VAL A 1 101 ? -8.519 -0.106 10.838 1.00 97.44 101 VAL A C 1
ATOM 732 O O . VAL A 1 101 ? -7.590 -0.908 10.876 1.00 97.44 101 VAL A O 1
ATOM 735 N N . PRO A 1 102 ? -9.442 -0.079 11.825 1.00 97.94 102 PRO A N 1
ATOM 736 C CA . PRO A 1 102 ? -9.316 -0.934 13.007 1.00 97.94 102 PRO A CA 1
ATOM 737 C C . PRO A 1 102 ? -9.377 -2.435 12.695 1.00 97.94 102 PRO A C 1
ATOM 739 O O . PRO A 1 102 ? -8.745 -3.229 13.385 1.00 97.94 102 PRO A O 1
ATOM 742 N N . ALA A 1 103 ? -10.135 -2.835 11.669 1.00 97.44 103 ALA A N 1
ATOM 743 C CA . ALA A 1 103 ? -10.242 -4.235 11.268 1.00 97.44 103 ALA A CA 1
ATOM 744 C C . ALA A 1 103 ? -8.979 -4.708 10.534 1.00 97.44 103 ALA A C 1
ATOM 746 O O . ALA A 1 103 ? -8.502 -5.811 10.793 1.00 97.44 103 ALA A O 1
ATOM 747 N N . VAL A 1 104 ? -8.414 -3.860 9.668 1.00 97.19 104 VAL A N 1
ATOM 748 C CA . VAL A 1 104 ? -7.127 -4.121 9.004 1.00 97.19 104 VAL A CA 1
ATOM 749 C C . VAL A 1 104 ? -6.001 -4.178 10.040 1.00 97.19 104 VAL A C 1
ATOM 751 O O . VAL A 1 104 ? -5.227 -5.129 10.040 1.00 97.19 104 VAL A O 1
ATOM 754 N N . GLN A 1 105 ? -5.961 -3.229 10.980 1.00 97.94 105 GLN A N 1
ATOM 755 C CA . GLN A 1 105 ? -5.003 -3.218 12.088 1.00 97.94 105 GLN A CA 1
ATOM 756 C C . GLN A 1 105 ? -5.069 -4.520 12.892 1.00 97.94 105 GLN A C 1
ATOM 758 O O . GLN A 1 105 ? -4.059 -5.192 13.057 1.00 97.94 105 GLN A O 1
ATOM 763 N N . ALA A 1 106 ? -6.265 -4.920 13.333 1.00 97.88 106 ALA A N 1
ATOM 764 C CA . ALA A 1 106 ? -6.442 -6.128 14.135 1.00 97.88 106 ALA A CA 1
ATOM 765 C C . ALA A 1 106 ? -6.019 -7.413 13.401 1.00 97.88 106 ALA A C 1
ATOM 767 O O . ALA A 1 106 ? -5.628 -8.384 14.047 1.00 97.88 106 ALA A O 1
ATOM 768 N N . ALA A 1 107 ? -6.106 -7.432 12.067 1.00 97.31 107 ALA A N 1
ATOM 769 C CA . ALA A 1 107 ? -5.621 -8.541 11.254 1.00 97.31 107 ALA A CA 1
ATOM 770 C C . ALA A 1 107 ? -4.085 -8.574 11.161 1.00 97.31 107 ALA A C 1
ATOM 772 O O . ALA A 1 107 ? -3.515 -9.658 11.082 1.00 97.31 107 ALA A O 1
ATOM 773 N N . LEU A 1 108 ? -3.425 -7.412 11.182 1.00 97.38 108 LEU A N 1
ATOM 774 C CA . LEU A 1 108 ? -1.975 -7.275 11.003 1.00 97.38 108 LEU A CA 1
ATOM 775 C C . LEU A 1 108 ? -1.183 -7.267 12.317 1.00 97.38 108 LEU A C 1
ATOM 777 O O . LEU A 1 108 ? -0.028 -7.682 12.316 1.00 97.38 108 LEU A O 1
ATOM 781 N N . ASP A 1 109 ? -1.786 -6.856 13.436 1.00 96.81 109 ASP A N 1
ATOM 782 C CA . ASP A 1 109 ? -1.144 -6.845 14.760 1.00 96.81 109 ASP A CA 1
ATOM 783 C C . ASP A 1 109 ? -0.472 -8.184 15.135 1.00 96.81 109 ASP A C 1
ATOM 785 O O . ASP A 1 109 ? 0.625 -8.150 15.690 1.00 96.81 109 ASP A O 1
ATOM 789 N N . PRO A 1 110 ? -1.049 -9.369 14.835 1.00 95.50 110 PRO A N 1
ATOM 790 C CA . PRO A 1 110 ? -0.392 -10.644 15.121 1.00 95.50 110 PRO A CA 1
ATOM 791 C C . PRO A 1 110 ? 0.861 -10.915 14.280 1.00 95.50 110 PRO A C 1
ATOM 793 O O . PRO A 1 110 ? 1.677 -11.728 14.698 1.00 95.50 110 PRO A O 1
ATOM 796 N N . VAL A 1 111 ? 0.990 -10.276 13.111 1.00 94.31 111 VAL A N 1
ATOM 797 C CA . VAL A 1 111 ? 2.144 -10.415 12.205 1.00 94.31 111 VAL A CA 1
ATOM 798 C C . VAL A 1 111 ? 3.308 -9.530 12.671 1.00 94.31 111 VAL A C 1
ATOM 800 O O . VAL A 1 111 ? 4.470 -9.882 12.501 1.00 94.31 111 VAL A O 1
ATOM 803 N N . ALA A 1 112 ? 3.012 -8.392 13.306 1.00 93.81 112 ALA A N 1
ATOM 804 C CA . ALA A 1 112 ? 4.005 -7.513 13.925 1.00 93.81 112 ALA A CA 1
ATOM 805 C C . ALA A 1 112 ? 4.396 -7.998 15.339 1.00 93.81 112 ALA A C 1
ATOM 807 O O . ALA A 1 112 ? 4.205 -7.306 16.343 1.00 93.81 112 ALA A O 1
ATOM 808 N N . ASP A 1 113 ? 4.928 -9.219 15.431 1.00 93.12 113 ASP A N 1
ATOM 809 C CA . ASP A 1 113 ? 5.260 -9.898 16.694 1.00 93.12 113 ASP A CA 1
ATOM 810 C C . ASP A 1 113 ? 6.700 -9.655 17.202 1.00 93.12 113 ASP A C 1
ATOM 812 O O . ASP A 1 113 ? 7.135 -10.226 18.210 1.00 93.12 113 ASP A O 1
ATOM 816 N N . GLY A 1 114 ? 7.447 -8.790 16.520 1.00 89.25 114 GLY A N 1
ATOM 817 C CA . GLY A 1 114 ? 8.858 -8.483 16.749 1.00 89.25 114 GLY A CA 1
ATOM 818 C C . GLY A 1 114 ? 9.823 -9.302 15.888 1.00 89.25 114 GLY A C 1
ATOM 819 O O . GLY A 1 114 ? 11.034 -9.066 15.956 1.00 89.25 114 GLY A O 1
ATOM 820 N N . SER A 1 115 ? 9.329 -10.254 15.094 1.00 91.88 115 SER A N 1
ATOM 821 C CA . SER A 1 115 ? 10.127 -11.029 14.143 1.00 91.88 115 SER A CA 1
ATOM 822 C C . SER A 1 115 ? 10.141 -10.406 12.740 1.00 91.88 115 SER A C 1
ATOM 824 O O . SER A 1 115 ? 9.534 -9.369 12.483 1.00 91.88 115 SER A O 1
ATOM 826 N N . ALA A 1 116 ? 10.936 -10.979 11.831 1.00 90.75 116 ALA A N 1
ATOM 827 C CA . ALA A 1 116 ? 11.000 -10.482 10.461 1.00 90.75 116 ALA A CA 1
ATOM 828 C C . ALA A 1 116 ? 9.651 -10.700 9.761 1.00 90.75 116 ALA A C 1
ATOM 830 O O . ALA A 1 116 ? 9.182 -11.831 9.693 1.00 90.75 116 ALA A O 1
ATOM 831 N N . VAL A 1 117 ? 9.077 -9.623 9.225 1.00 92.19 117 VAL A N 1
ATOM 832 C CA . VAL A 1 117 ? 7.777 -9.645 8.546 1.00 92.19 117 VAL A CA 1
ATOM 833 C C . VAL A 1 117 ? 7.924 -10.269 7.162 1.00 92.19 117 VAL A C 1
ATOM 835 O O . VAL A 1 117 ? 8.785 -9.859 6.382 1.00 92.19 117 VAL A O 1
ATOM 838 N N . ASP A 1 118 ? 7.058 -11.229 6.856 1.00 93.00 118 ASP A N 1
ATOM 839 C CA . ASP A 1 118 ? 6.967 -11.878 5.552 1.00 93.00 118 ASP A CA 1
ATOM 840 C C . ASP A 1 118 ? 5.722 -11.401 4.781 1.00 93.00 118 ASP A C 1
ATOM 842 O O . ASP A 1 118 ? 4.627 -11.276 5.337 1.00 93.00 118 ASP A O 1
ATOM 846 N N . GLY A 1 119 ? 5.884 -11.114 3.487 1.00 93.38 119 GLY A N 1
ATOM 847 C CA . GLY A 1 119 ? 4.799 -10.598 2.651 1.00 93.38 119 GLY A CA 1
ATOM 848 C C . GLY A 1 119 ? 3.649 -11.590 2.445 1.00 93.38 119 GLY A C 1
ATOM 849 O O . GLY A 1 119 ? 2.483 -11.178 2.409 1.00 93.38 119 GLY A O 1
ATOM 850 N N . ASP A 1 120 ? 3.941 -12.892 2.360 1.00 95.12 120 ASP A N 1
ATOM 851 C CA . ASP A 1 120 ? 2.907 -13.919 2.208 1.00 95.12 120 ASP A CA 1
ATOM 852 C C . ASP A 1 12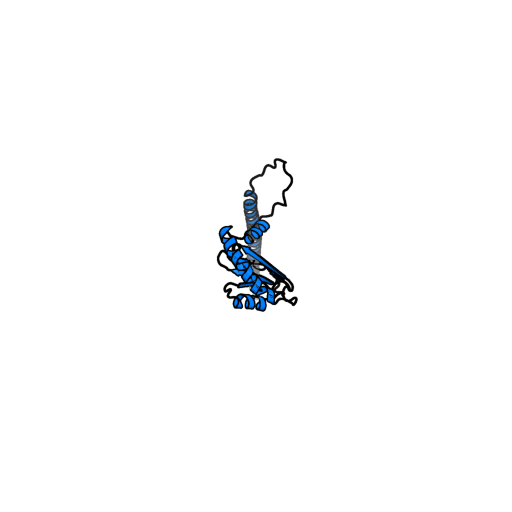0 ? 2.098 -14.062 3.504 1.00 95.12 120 ASP A C 1
ATOM 854 O O . ASP A 1 120 ? 0.878 -14.246 3.452 1.00 95.12 120 ASP A O 1
ATOM 858 N N . GLU A 1 121 ? 2.740 -13.913 4.666 1.00 95.69 121 GLU A N 1
ATOM 859 C CA . GLU A 1 121 ? 2.065 -13.898 5.968 1.00 95.69 121 GLU A CA 1
ATOM 860 C C . GLU A 1 121 ? 1.117 -12.699 6.116 1.00 95.69 121 GLU A C 1
ATOM 862 O O . GLU A 1 121 ? -0.047 -12.877 6.489 1.00 95.69 121 GLU A O 1
ATOM 867 N N . VAL A 1 122 ? 1.569 -11.495 5.745 1.00 96.38 122 VAL A N 1
ATOM 868 C CA . VAL A 1 122 ? 0.731 -10.280 5.716 1.00 96.38 122 VAL A CA 1
ATOM 869 C C . VAL A 1 122 ? -0.497 -10.483 4.823 1.00 96.38 122 VAL A C 1
ATOM 871 O O . VAL A 1 122 ? -1.628 -10.202 5.231 1.00 96.38 122 VAL A O 1
ATOM 874 N N . SER A 1 123 ? -0.293 -11.012 3.613 1.00 96.62 123 SER A N 1
ATOM 875 C CA . SER A 1 123 ? -1.376 -11.303 2.668 1.00 96.62 123 SER A CA 1
ATOM 876 C C . SER A 1 123 ? -2.367 -12.323 3.239 1.00 96.62 123 SER A C 1
ATOM 878 O O . SER A 1 123 ? -3.582 -12.102 3.230 1.00 96.62 123 SER A O 1
ATOM 880 N N . ALA A 1 124 ? -1.859 -13.419 3.809 1.00 96.62 124 ALA A N 1
ATOM 881 C CA . ALA A 1 124 ? -2.677 -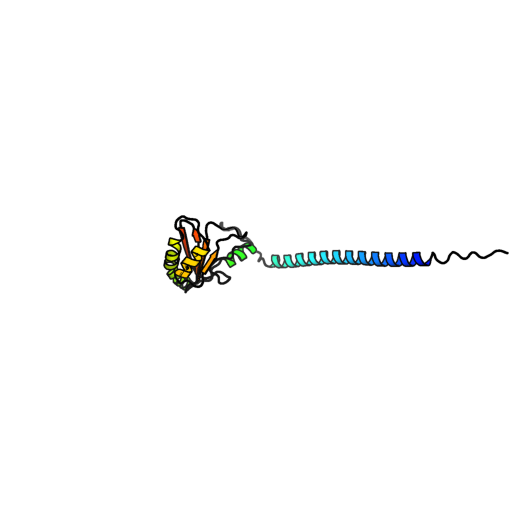14.474 4.391 1.00 96.62 124 ALA A CA 1
ATOM 882 C C . ALA A 1 124 ? -3.519 -13.976 5.573 1.00 96.62 124 ALA A C 1
ATOM 884 O O . ALA A 1 124 ? -4.693 -14.340 5.674 1.00 96.62 124 ALA A O 1
ATOM 885 N N . ALA A 1 125 ? -2.957 -13.128 6.436 1.00 97.00 125 ALA A N 1
ATOM 886 C CA . ALA A 1 125 ? -3.665 -12.556 7.577 1.00 97.00 125 ALA A CA 1
ATOM 887 C C . ALA A 1 125 ? -4.865 -11.697 7.138 1.00 97.00 125 ALA A C 1
ATOM 889 O O . ALA A 1 125 ? -5.969 -11.840 7.671 1.00 97.00 125 ALA A O 1
ATOM 890 N N . LEU A 1 126 ? -4.686 -10.863 6.110 1.00 97.56 126 LEU A N 1
ATOM 891 C CA . LEU A 1 126 ? -5.753 -10.012 5.576 1.00 97.56 126 LEU A CA 1
ATOM 892 C C . LEU A 1 126 ? -6.838 -10.812 4.852 1.00 97.56 126 LEU A C 1
ATOM 894 O O . LEU A 1 126 ? -8.029 -10.573 5.063 1.00 97.56 126 LEU A O 1
ATOM 898 N N . VAL A 1 127 ? -6.450 -11.804 4.052 1.00 97.19 127 VAL A N 1
ATOM 899 C CA . VAL A 1 127 ? -7.414 -12.697 3.394 1.00 97.19 127 VAL A CA 1
ATOM 900 C C . VAL A 1 127 ? -8.199 -13.507 4.429 1.00 97.19 127 VAL A C 1
ATOM 902 O O . VAL A 1 127 ? -9.416 -13.646 4.305 1.00 97.19 127 VAL A O 1
ATOM 905 N N . ALA A 1 128 ? -7.548 -13.994 5.490 1.00 96.00 128 ALA A N 1
ATOM 906 C CA . ALA A 1 128 ? -8.216 -14.694 6.588 1.00 96.00 128 ALA A CA 1
ATOM 907 C C . ALA A 1 128 ? -9.204 -13.794 7.354 1.00 96.00 128 ALA A C 1
ATOM 909 O O . ALA A 1 128 ? -10.219 -14.285 7.852 1.00 96.00 128 ALA A O 1
ATOM 910 N N . ALA A 1 129 ? -8.941 -12.486 7.408 1.00 95.25 129 ALA A N 1
ATOM 911 C CA . ALA A 1 129 ? -9.850 -11.482 7.956 1.00 95.25 129 ALA A CA 1
ATOM 912 C C . ALA A 1 129 ? -11.001 -11.096 7.001 1.00 95.25 129 ALA A C 1
ATOM 914 O O . ALA A 1 129 ? -11.918 -10.382 7.409 1.00 95.25 129 ALA A O 1
ATOM 915 N N . GLY A 1 130 ? -10.998 -11.600 5.761 1.00 96.69 130 GLY A N 1
ATOM 916 C CA . GLY A 1 130 ? -12.067 -11.406 4.778 1.00 96.69 130 GLY A CA 1
ATOM 917 C C . GLY A 1 130 ? -11.834 -10.268 3.784 1.00 96.69 130 GLY A C 1
ATOM 918 O O . GLY A 1 130 ? -12.773 -9.877 3.092 1.00 96.69 130 GLY A O 1
ATOM 919 N N . PHE A 1 131 ? -10.617 -9.729 3.693 1.00 96.19 131 PHE A N 1
ATOM 920 C CA . PHE A 1 131 ? -10.274 -8.729 2.684 1.00 96.19 131 PHE A CA 1
ATOM 921 C C . PHE A 1 131 ? -9.902 -9.402 1.356 1.00 96.19 131 PHE A C 1
ATOM 923 O O . PHE A 1 131 ? -9.032 -10.267 1.308 1.00 96.19 131 PHE A O 1
ATOM 930 N N . GLU A 1 132 ? -10.563 -9.004 0.267 1.00 90.56 132 GLU A N 1
ATOM 931 C CA . GLU A 1 132 ? -10.422 -9.670 -1.041 1.00 90.56 132 GLU A CA 1
ATOM 932 C C . GLU A 1 132 ? -9.414 -8.975 -1.970 1.00 90.56 132 GLU A C 1
ATOM 934 O O . GLU A 1 132 ? -8.765 -9.624 -2.787 1.00 90.56 132 GLU A O 1
ATOM 939 N N . ASN A 1 133 ? -9.267 -7.654 -1.846 1.00 93.31 133 ASN A N 1
ATOM 940 C CA . ASN A 1 133 ? -8.438 -6.830 -2.728 1.00 93.31 133 ASN A CA 1
ATOM 941 C C . ASN A 1 133 ? -7.219 -6.308 -1.966 1.00 93.31 133 ASN A C 1
ATOM 943 O O . ASN A 1 133 ? -7.184 -5.150 -1.546 1.00 93.31 133 ASN A O 1
ATOM 947 N N . VAL A 1 134 ? -6.250 -7.198 -1.763 1.00 94.81 134 VAL A N 1
ATOM 948 C CA . VAL A 1 134 ? -5.033 -6.941 -0.987 1.00 94.81 134 VAL A CA 1
ATOM 949 C C . VAL A 1 134 ? -3.837 -6.746 -1.920 1.00 94.81 134 VAL A C 1
ATOM 951 O O . VAL A 1 134 ? -3.620 -7.519 -2.851 1.00 94.81 134 VAL A O 1
ATOM 954 N N . GLN A 1 135 ? -3.054 -5.708 -1.650 1.00 94.25 135 GLN A N 1
ATOM 955 C CA . GLN A 1 135 ? -1.783 -5.389 -2.286 1.00 94.25 135 GLN A CA 1
ATOM 956 C C . GLN A 1 135 ? -0.699 -5.441 -1.212 1.00 94.25 135 GLN A C 1
ATOM 958 O O . GLN A 1 135 ? -0.833 -4.812 -0.162 1.00 94.25 135 GLN A O 1
ATOM 963 N N . VAL A 1 136 ? 0.366 -6.192 -1.481 1.00 94.62 136 VAL A N 1
ATOM 964 C CA . VAL A 1 136 ? 1.521 -6.328 -0.591 1.00 94.62 136 VAL A CA 1
ATOM 965 C C . VAL A 1 136 ? 2.782 -6.041 -1.390 1.00 94.62 136 VAL A C 1
ATOM 967 O O . VAL A 1 136 ? 2.943 -6.551 -2.499 1.00 94.62 136 VAL A O 1
ATOM 970 N N . VAL A 1 137 ? 3.662 -5.216 -0.829 1.00 93.19 137 VAL A N 1
ATOM 971 C CA . VAL A 1 137 ? 4.969 -4.887 -1.403 1.00 93.19 137 VAL A CA 1
ATOM 972 C C . VAL A 1 137 ? 6.035 -5.176 -0.354 1.00 93.19 137 VAL A C 1
ATOM 974 O O . VAL A 1 137 ? 6.253 -4.394 0.567 1.00 93.19 137 VAL A O 1
ATOM 977 N N . ASP A 1 138 ? 6.699 -6.317 -0.495 1.00 93.12 138 ASP A N 1
ATOM 978 C CA . ASP A 1 138 ? 7.776 -6.798 0.378 1.00 93.12 138 ASP A CA 1
ATOM 979 C C . ASP A 1 138 ? 9.163 -6.660 -0.268 1.00 93.12 138 ASP A C 1
ATOM 981 O O . ASP A 1 138 ? 10.169 -7.074 0.308 1.00 93.12 138 ASP A O 1
ATOM 985 N N . ARG A 1 139 ? 9.232 -6.080 -1.473 1.00 90.81 139 ARG A N 1
ATOM 986 C CA . ARG A 1 139 ? 10.465 -5.927 -2.247 1.00 90.81 139 ARG A CA 1
ATOM 987 C C . ARG A 1 139 ? 10.689 -4.505 -2.725 1.00 90.81 139 ARG A C 1
ATOM 989 O O . ARG A 1 139 ? 9.750 -3.784 -3.052 1.00 90.81 139 ARG A O 1
ATOM 996 N N . ASN A 1 140 ? 11.960 -4.128 -2.814 1.00 87.56 140 ASN A N 1
ATOM 997 C CA . ASN A 1 140 ? 12.375 -2.878 -3.444 1.00 87.56 140 ASN A CA 1
ATOM 998 C C . ASN A 1 140 ? 12.398 -2.992 -4.987 1.00 87.56 140 ASN A C 1
ATOM 1000 O O . ASN A 1 140 ? 12.188 -4.063 -5.559 1.00 87.56 140 ASN A O 1
ATOM 1004 N N . ALA A 1 141 ? 12.730 -1.886 -5.656 1.00 85.25 141 ALA A N 1
ATOM 1005 C CA . ALA A 1 141 ? 12.926 -1.789 -7.109 1.00 85.25 141 ALA A CA 1
ATOM 1006 C C . ALA A 1 141 ? 13.876 -2.850 -7.702 1.00 85.25 141 ALA A C 1
ATOM 1008 O O . ALA A 1 141 ? 13.721 -3.283 -8.843 1.00 85.25 141 ALA A O 1
ATOM 1009 N N . PHE A 1 142 ? 14.868 -3.273 -6.915 1.00 85.56 142 PHE A N 1
ATOM 1010 C CA . PHE A 1 142 ? 15.901 -4.232 -7.302 1.00 85.56 142 PHE A CA 1
ATOM 1011 C C . PHE A 1 142 ? 15.495 -5.689 -7.029 1.00 85.56 142 PHE A C 1
ATOM 1013 O O . PHE A 1 142 ? 16.218 -6.612 -7.406 1.00 85.56 142 PHE A O 1
ATOM 1020 N N . GLY A 1 143 ? 14.327 -5.910 -6.416 1.00 87.94 143 GLY A N 1
ATOM 1021 C CA . GLY A 1 143 ? 13.788 -7.226 -6.084 1.00 87.94 143 GLY A CA 1
ATOM 1022 C C . GLY A 1 143 ? 14.280 -7.810 -4.756 1.00 87.94 143 GLY A C 1
ATOM 1023 O O . GLY A 1 143 ? 13.955 -8.971 -4.472 1.00 87.94 143 GLY A O 1
ATOM 1024 N N . ASP A 1 144 ? 15.028 -7.044 -3.955 1.00 89.94 144 ASP A N 1
ATOM 1025 C CA . ASP A 1 144 ? 15.469 -7.459 -2.620 1.00 89.94 144 ASP A CA 1
ATOM 1026 C C . ASP A 1 144 ? 14.317 -7.370 -1.621 1.00 89.94 144 ASP A C 1
ATOM 1028 O O . ASP A 1 144 ? 13.549 -6.407 -1.650 1.00 89.94 144 ASP A O 1
ATOM 1032 N N . VAL A 1 145 ? 14.247 -8.338 -0.704 1.00 88.31 145 VAL A N 1
ATOM 1033 C CA . VAL A 1 145 ? 13.278 -8.327 0.400 1.00 88.31 145 VAL A CA 1
ATOM 1034 C C . VAL A 1 145 ? 13.592 -7.171 1.347 1.00 88.31 145 VAL A C 1
ATOM 1036 O O . VAL A 1 145 ? 14.735 -7.011 1.787 1.00 88.31 145 VAL A O 1
ATOM 1039 N N . VAL A 1 146 ? 12.577 -6.374 1.669 1.00 89.69 146 VAL A N 1
ATOM 1040 C CA . VAL A 1 146 ? 12.674 -5.266 2.622 1.00 89.69 146 VAL A CA 1
ATOM 1041 C C . VAL A 1 146 ? 12.109 -5.671 3.987 1.00 89.69 146 VAL A C 1
ATOM 1043 O O . VAL A 1 146 ? 11.149 -6.429 4.056 1.00 89.69 146 VAL A O 1
ATOM 1046 N N . PRO A 1 147 ? 12.676 -5.165 5.098 1.00 86.69 147 PRO A N 1
ATOM 1047 C CA . PRO A 1 147 ? 12.218 -5.509 6.448 1.00 86.69 147 PRO A CA 1
ATOM 1048 C C . PRO A 1 147 ? 10.877 -4.864 6.828 1.00 86.69 147 PRO A C 1
ATOM 1050 O O . PRO A 1 147 ? 10.337 -5.166 7.886 1.00 86.69 147 PRO A O 1
ATOM 1053 N N . VAL A 1 148 ? 10.381 -3.937 6.008 1.00 92.19 148 VAL A N 1
ATOM 1054 C CA . VAL A 1 148 ? 9.120 -3.225 6.208 1.00 92.19 148 VAL A CA 1
ATOM 1055 C C . VAL A 1 148 ? 8.258 -3.488 4.986 1.00 92.19 148 VAL A C 1
ATOM 1057 O O . VAL A 1 148 ? 8.622 -3.087 3.881 1.00 92.19 148 VAL A O 1
ATOM 1060 N N . VAL A 1 149 ? 7.134 -4.163 5.191 1.00 94.19 149 VAL A N 1
ATOM 1061 C CA . VAL A 1 149 ? 6.237 -4.596 4.122 1.00 94.19 149 VAL A CA 1
ATOM 1062 C C . VAL A 1 149 ? 5.154 -3.544 3.914 1.00 94.19 149 VAL A C 1
ATOM 1064 O O . VAL A 1 149 ? 4.411 -3.217 4.837 1.00 94.19 149 VAL A O 1
ATOM 1067 N N . GLY A 1 150 ? 5.055 -3.002 2.703 1.00 94.88 150 GLY A N 1
ATOM 1068 C CA . GLY A 1 150 ? 3.967 -2.110 2.311 1.00 94.88 150 GLY A CA 1
ATOM 1069 C C . GLY A 1 150 ? 2.660 -2.880 2.147 1.00 94.88 150 GLY A C 1
ATOM 1070 O O . GLY A 1 150 ? 2.648 -3.967 1.567 1.00 94.88 150 GLY A O 1
ATOM 1071 N N . VAL A 1 151 ? 1.556 -2.313 2.631 1.00 96.19 151 VAL A N 1
ATOM 1072 C CA . VAL A 1 151 ? 0.226 -2.932 2.582 1.00 96.19 151 VAL A CA 1
ATOM 1073 C C . VAL A 1 151 ? -0.824 -1.954 2.064 1.00 96.19 151 VAL A C 1
ATOM 1075 O O . VAL A 1 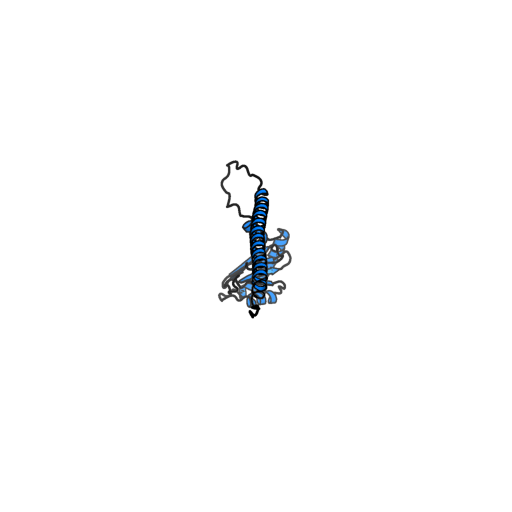151 ? -0.839 -0.785 2.442 1.00 96.19 151 VAL A O 1
ATOM 1078 N N . GLY A 1 152 ? -1.709 -2.433 1.193 1.00 96.19 152 GLY A N 1
ATOM 1079 C CA . GLY A 1 152 ? -2.860 -1.693 0.688 1.00 96.19 152 GLY A CA 1
ATOM 1080 C C . GLY A 1 152 ? -4.066 -2.607 0.541 1.00 96.19 152 GLY A C 1
ATOM 1081 O O . GLY A 1 152 ? -3.960 -3.693 -0.017 1.00 96.19 152 GLY A O 1
ATOM 1082 N N . VAL A 1 153 ? -5.221 -2.176 1.027 1.00 96.62 153 VAL A N 1
ATOM 1083 C CA . VAL A 1 153 ? -6.462 -2.951 1.017 1.00 96.62 153 VAL A CA 1
ATOM 1084 C C . VAL A 1 153 ? -7.578 -2.081 0.471 1.00 96.62 153 VAL A C 1
ATOM 1086 O O . VAL A 1 153 ? -7.873 -1.031 1.045 1.00 96.62 153 VAL A O 1
ATOM 1089 N N . ALA A 1 154 ? -8.218 -2.513 -0.617 1.00 95.81 154 ALA A N 1
ATOM 1090 C CA . ALA A 1 154 ? -9.391 -1.812 -1.128 1.00 95.81 154 ALA A CA 1
ATOM 1091 C C . ALA A 1 154 ? -10.619 -2.145 -0.271 1.00 95.81 154 ALA A C 1
ATOM 1093 O O . ALA A 1 154 ? -10.934 -3.312 -0.021 1.00 95.81 154 ALA A O 1
ATOM 1094 N N . VAL A 1 155 ? -11.311 -1.101 0.170 1.00 95.44 155 VAL A N 1
ATOM 1095 C CA . VAL A 1 155 ? -12.456 -1.142 1.085 1.00 95.44 155 VAL A CA 1
ATOM 1096 C C . VAL A 1 155 ? -13.565 -0.223 0.556 1.00 95.44 155 VAL A C 1
ATOM 1098 O O . VAL A 1 155 ? -13.319 0.593 -0.336 1.00 95.44 155 VAL A O 1
ATOM 1101 N N . PRO A 1 156 ? -14.806 -0.313 1.066 1.00 92.88 156 PRO A N 1
ATOM 1102 C CA . PRO A 1 156 ? -15.815 0.700 0.771 1.00 92.88 156 PRO A CA 1
ATOM 1103 C C . PRO A 1 156 ? -15.284 2.108 1.077 1.00 92.88 156 PRO A C 1
ATOM 1105 O O . PRO A 1 156 ? -14.649 2.320 2.106 1.00 92.88 156 PRO A O 1
ATOM 1108 N N . GLY A 1 157 ? -15.493 3.049 0.156 1.00 90.06 157 GLY A N 1
ATOM 1109 C CA . GLY A 1 157 ? -14.986 4.420 0.269 1.00 90.06 157 GLY A CA 1
ATOM 1110 C C . GLY A 1 157 ? -13.546 4.644 -0.217 1.00 90.06 157 GLY A C 1
ATOM 1111 O O . GLY A 1 157 ? -13.188 5.779 -0.509 1.00 90.06 157 GLY A O 1
ATOM 1112 N N . GLY A 1 158 ? -12.718 3.609 -0.393 1.00 94.31 158 GLY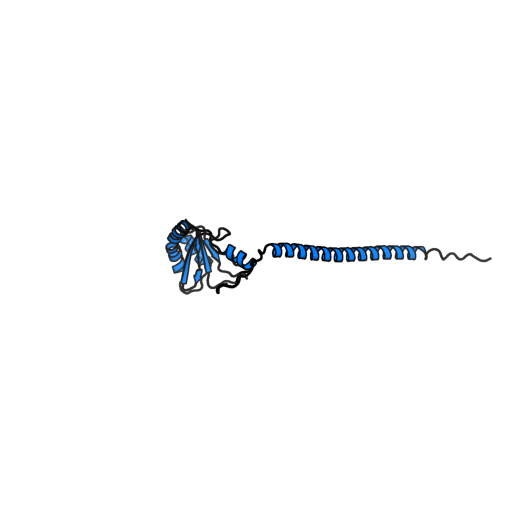 A N 1
ATOM 1113 C CA . GLY A 1 158 ? -11.352 3.808 -0.889 1.00 94.31 158 GLY A CA 1
ATOM 1114 C C . GLY A 1 158 ? -10.381 2.707 -0.489 1.00 94.31 158 GLY A C 1
ATOM 1115 O O . GLY A 1 158 ? -10.597 1.530 -0.767 1.00 94.31 158 GLY A O 1
ATOM 1116 N N . CYS A 1 159 ? -9.281 3.103 0.136 1.00 96.12 159 CYS A N 1
ATOM 1117 C CA . CYS A 1 159 ? -8.161 2.248 0.490 1.00 96.12 159 CYS A CA 1
ATOM 1118 C C . CYS A 1 159 ? -7.760 2.454 1.950 1.00 96.12 159 CYS A C 1
ATOM 1120 O O . CYS A 1 159 ? -7.684 3.586 2.423 1.00 96.12 159 CYS A O 1
ATOM 1122 N N . VAL A 1 160 ? -7.412 1.362 2.626 1.00 96.75 160 VAL A N 1
ATOM 1123 C CA . VAL A 1 160 ? -6.552 1.389 3.816 1.00 96.75 160 VAL A CA 1
ATOM 1124 C C . VAL A 1 160 ? -5.146 1.035 3.361 1.00 96.75 160 VAL A C 1
ATOM 1126 O O . VAL A 1 160 ? -4.968 0.045 2.655 1.00 96.75 160 VAL A O 1
ATOM 1129 N N . TYR A 1 161 ? -4.150 1.831 3.719 1.00 95.50 161 TYR A N 1
ATOM 1130 C CA . TYR A 1 161 ? -2.779 1.652 3.252 1.00 95.50 161 TYR A CA 1
ATOM 1131 C C . TYR A 1 161 ? -1.768 1.975 4.343 1.00 95.50 161 TYR A C 1
ATOM 1133 O O . TYR A 1 161 ? -2.071 2.689 5.296 1.00 95.50 161 TYR A O 1
ATOM 1141 N N . GLY A 1 162 ? -0.547 1.479 4.188 1.00 95.12 162 GLY A N 1
ATOM 1142 C CA . GLY A 1 162 ? 0.541 1.786 5.100 1.00 95.12 162 GLY A CA 1
ATOM 1143 C C . GLY A 1 162 ? 1.628 0.728 5.072 1.00 95.12 162 GLY A C 1
ATOM 1144 O O . GLY A 1 162 ? 1.968 0.216 4.003 1.00 95.12 162 GLY A O 1
ATOM 1145 N N . ALA A 1 163 ? 2.186 0.416 6.237 1.00 95.25 163 ALA A N 1
ATOM 1146 C CA . ALA A 1 163 ? 3.309 -0.497 6.354 1.00 95.25 163 ALA A CA 1
ATOM 1147 C C . ALA A 1 163 ? 3.248 -1.369 7.614 1.00 95.25 163 ALA A C 1
ATOM 1149 O O . ALA A 1 163 ? 2.753 -0.959 8.665 1.00 95.25 163 ALA A O 1
ATOM 1150 N N . VAL A 1 164 ? 3.811 -2.568 7.496 1.00 96.06 164 VAL A N 1
ATOM 1151 C CA . VAL A 1 164 ? 4.008 -3.532 8.578 1.00 96.06 164 VAL A CA 1
ATOM 1152 C C . VAL A 1 164 ? 5.509 -3.701 8.787 1.00 96.06 164 VAL A C 1
ATOM 1154 O O . VAL A 1 164 ? 6.228 -4.189 7.915 1.00 96.06 164 VAL A O 1
ATOM 1157 N N . ALA A 1 165 ? 5.985 -3.254 9.940 1.00 94.50 165 ALA A N 1
ATOM 1158 C CA . ALA A 1 165 ? 7.326 -3.489 10.454 1.00 94.50 165 ALA A CA 1
ATOM 1159 C C . ALA A 1 165 ? 7.268 -4.568 11.555 1.00 94.50 165 ALA A C 1
ATOM 1161 O O . ALA A 1 165 ? 6.186 -4.820 12.089 1.00 94.50 165 ALA A O 1
ATOM 1162 N N . PRO A 1 166 ? 8.407 -5.179 11.936 1.00 94.12 166 PRO A N 1
ATOM 1163 C CA . PRO A 1 166 ? 8.458 -6.214 12.970 1.00 94.12 166 PRO A CA 1
ATOM 1164 C C . PRO A 1 166 ? 7.694 -5.864 14.244 1.00 94.12 166 PRO A C 1
ATOM 1166 O O . PRO A 1 166 ? 7.025 -6.709 14.812 1.00 94.12 166 PRO A O 1
ATOM 1169 N N . ASP A 1 167 ? 7.788 -4.620 14.698 1.00 94.44 167 ASP A N 1
ATOM 1170 C CA . ASP A 1 167 ? 7.279 -4.154 15.985 1.00 94.44 167 ASP A CA 1
ATOM 1171 C C . ASP A 1 167 ? 6.130 -3.142 15.870 1.00 94.44 167 ASP A C 1
ATOM 1173 O O . ASP A 1 167 ? 5.646 -2.640 16.887 1.00 94.44 167 ASP A O 1
ATOM 1177 N N . ALA A 1 168 ? 5.699 -2.810 14.651 1.00 93.31 168 ALA A N 1
ATOM 1178 C CA . ALA A 1 168 ? 4.701 -1.774 14.438 1.00 93.31 168 ALA A CA 1
ATOM 1179 C C . ALA A 1 168 ? 3.921 -1.961 13.138 1.00 93.31 168 ALA A C 1
ATOM 1181 O O . ALA A 1 168 ? 4.480 -2.252 12.085 1.00 93.31 168 ALA A O 1
ATOM 1182 N N . VAL A 1 169 ? 2.628 -1.662 13.204 1.00 96.25 169 VAL A N 1
ATOM 1183 C CA . VAL A 1 169 ? 1.761 -1.503 12.037 1.00 96.25 169 VAL A CA 1
ATOM 1184 C C . VAL A 1 169 ? 1.347 -0.036 11.973 1.00 96.25 169 VAL A C 1
ATOM 1186 O O . VAL A 1 169 ? 0.830 0.512 12.951 1.00 96.25 169 VAL A O 1
ATOM 1189 N N . THR A 1 170 ? 1.597 0.610 10.839 1.00 96.00 170 THR A N 1
ATOM 1190 C CA . THR A 1 170 ? 1.177 1.987 10.571 1.00 96.00 170 THR A CA 1
ATOM 1191 C C . THR A 1 170 ? 0.187 1.980 9.423 1.00 96.00 170 THR A C 1
ATOM 1193 O O . THR A 1 170 ? 0.511 1.533 8.328 1.00 96.00 170 THR A O 1
ATOM 1196 N N . LEU A 1 171 ? -1.028 2.464 9.675 1.00 96.25 171 LEU A N 1
ATOM 1197 C CA . LEU A 1 171 ? -2.110 2.489 8.695 1.00 96.25 171 LEU A CA 1
ATOM 1198 C C . LEU A 1 171 ? -2.740 3.872 8.618 1.00 96.25 171 LEU A C 1
ATOM 1200 O O . LEU A 1 171 ? -2.869 4.573 9.622 1.00 96.25 171 LEU A O 1
ATOM 1204 N N . ASP A 1 172 ? -3.180 4.206 7.418 1.00 95.38 172 ASP A N 1
ATOM 1205 C CA . ASP A 1 172 ? -3.970 5.380 7.092 1.00 95.38 172 ASP A CA 1
ATOM 1206 C C . ASP A 1 172 ? -5.054 4.997 6.071 1.00 95.38 172 ASP A C 1
ATOM 1208 O O . ASP A 1 172 ? -5.039 3.892 5.514 1.00 95.38 172 ASP A O 1
ATOM 1212 N N . ALA A 1 173 ? -6.024 5.879 5.850 1.00 95.06 173 ALA A N 1
ATOM 1213 C CA . ALA A 1 173 ? -7.114 5.651 4.912 1.00 95.06 173 ALA A CA 1
ATOM 1214 C C . ALA A 1 173 ? -7.334 6.839 3.980 1.00 95.06 173 ALA A C 1
ATOM 1216 O O . ALA A 1 173 ? -7.205 7.996 4.369 1.00 95.06 173 ALA A O 1
ATOM 1217 N N . GLY A 1 174 ? -7.714 6.538 2.743 1.00 93.94 174 GLY A N 1
ATOM 1218 C CA . GLY A 1 174 ? -8.047 7.548 1.749 1.00 93.94 174 GLY A CA 1
ATOM 1219 C C . GLY A 1 174 ? -8.383 6.943 0.395 1.00 93.94 174 GLY A C 1
ATOM 1220 O O . GLY A 1 174 ? -8.391 5.723 0.227 1.00 93.94 174 GLY A O 1
ATOM 1221 N N . GLY A 1 175 ? -8.648 7.795 -0.588 1.00 92.06 175 GLY A N 1
ATOM 1222 C CA . GLY A 1 175 ? -8.907 7.371 -1.960 1.00 92.06 175 GLY A CA 1
ATOM 1223 C C . GLY A 1 175 ? -7.753 6.585 -2.613 1.00 92.06 175 GLY A C 1
ATOM 1224 O O . GLY A 1 175 ? -6.618 6.570 -2.113 1.00 92.06 175 GLY A O 1
ATOM 1225 N N . PRO A 1 176 ? -8.022 5.930 -3.757 1.00 90.25 176 PRO A N 1
ATOM 1226 C CA . PRO A 1 176 ? -6.988 5.278 -4.555 1.00 90.25 176 PRO A CA 1
ATOM 1227 C C . PRO A 1 176 ? -5.989 6.296 -5.119 1.00 90.25 176 PRO A C 1
ATOM 1229 O O . PRO A 1 176 ? -6.311 7.476 -5.288 1.00 90.25 176 PRO A O 1
ATOM 1232 N N . ILE A 1 177 ? -4.785 5.834 -5.446 1.00 88.81 177 ILE A N 1
ATOM 1233 C CA . ILE A 1 177 ? -3.808 6.634 -6.201 1.00 88.81 177 ILE A CA 1
ATOM 1234 C C . ILE A 1 177 ? -4.204 6.714 -7.688 1.00 88.81 177 ILE A C 1
ATOM 1236 O O . ILE A 1 177 ? -5.208 6.130 -8.109 1.00 88.81 177 ILE A O 1
ATOM 1240 N N . ALA A 1 178 ? -3.433 7.439 -8.501 1.00 82.50 178 ALA A N 1
ATOM 1241 C CA . ALA A 1 178 ? -3.791 7.745 -9.889 1.00 82.50 178 ALA A CA 1
ATOM 1242 C C . ALA A 1 178 ? -4.014 6.514 -10.800 1.00 82.50 178 ALA A C 1
ATOM 1244 O O . ALA A 1 178 ? -4.755 6.607 -11.779 1.00 82.50 178 ALA A O 1
ATOM 1245 N N . ASP A 1 179 ? -3.411 5.360 -10.492 1.00 80.44 179 ASP A N 1
ATOM 1246 C CA . ASP A 1 179 ? -3.612 4.102 -11.234 1.00 80.44 179 ASP A CA 1
ATOM 1247 C C . ASP A 1 179 ? -4.801 3.256 -10.733 1.00 80.44 179 ASP A C 1
ATOM 1249 O O . ASP A 1 179 ? -5.078 2.183 -11.275 1.00 80.44 179 ASP A O 1
ATOM 1253 N N . GLY A 1 180 ? -5.534 3.746 -9.729 1.00 82.75 180 GLY A N 1
ATOM 1254 C CA . GLY A 1 180 ? -6.651 3.042 -9.099 1.00 82.75 180 GLY A CA 1
ATOM 1255 C C . GLY A 1 180 ? -6.237 2.058 -8.000 1.00 82.75 180 GLY A C 1
ATOM 1256 O O . GLY A 1 180 ? -7.111 1.427 -7.403 1.00 82.75 180 GLY A O 1
ATOM 1257 N N . GLY A 1 181 ? -4.939 1.909 -7.724 1.00 87.69 181 GLY A N 1
ATOM 1258 C CA . GLY A 1 181 ? -4.399 1.059 -6.669 1.00 87.69 181 GLY A CA 1
ATOM 1259 C C . GLY A 1 181 ? -4.452 1.682 -5.271 1.00 87.69 181 GLY A C 1
ATOM 1260 O O . GLY A 1 181 ? -4.785 2.856 -5.089 1.00 87.69 181 GLY A O 1
ATOM 1261 N N . CYS A 1 182 ? -4.107 0.876 -4.261 1.00 91.50 182 CYS A N 1
ATOM 1262 C CA . CYS A 1 182 ? -3.986 1.333 -2.873 1.00 91.50 182 CYS A CA 1
ATOM 1263 C C . CYS A 1 182 ? -2.535 1.626 -2.468 1.00 91.50 182 CYS A C 1
ATOM 1265 O O . CYS A 1 182 ? -2.317 2.435 -1.558 1.00 91.50 182 CYS A O 1
ATOM 1267 N N . LEU A 1 183 ? -1.569 1.009 -3.153 1.00 88.62 183 LEU A N 1
ATOM 1268 C CA . LEU A 1 183 ? -0.135 1.231 -2.995 1.00 88.62 183 LEU A CA 1
ATOM 1269 C C . LEU A 1 183 ? 0.493 1.758 -4.282 1.00 88.62 183 LEU A C 1
ATOM 1271 O O . LEU A 1 183 ? 0.077 1.391 -5.377 1.00 88.62 183 LEU A O 1
ATOM 1275 N N . GLU A 1 184 ? 1.543 2.560 -4.120 1.00 80.31 184 GLU A N 1
ATOM 1276 C CA . GLU A 1 184 ? 2.438 2.938 -5.212 1.00 80.31 184 GLU A CA 1
ATOM 1277 C C . GLU A 1 184 ? 3.140 1.695 -5.770 1.00 80.31 184 GLU A C 1
ATOM 1279 O O . GLU A 1 184 ? 3.587 0.830 -5.008 1.00 80.31 184 GLU A O 1
ATOM 1284 N N . MET A 1 185 ? 3.299 1.615 -7.095 1.00 65.38 185 MET A N 1
ATOM 1285 C CA . MET A 1 185 ? 4.223 0.630 -7.657 1.00 65.38 185 MET A CA 1
ATOM 1286 C C . MET A 1 185 ? 5.646 0.936 -7.168 1.00 65.38 185 MET A C 1
ATOM 1288 O O . MET A 1 185 ? 6.069 2.094 -7.251 1.00 65.38 185 MET A O 1
ATOM 1292 N N . PRO A 1 186 ? 6.418 -0.068 -6.703 1.00 62.81 186 PRO A N 1
ATOM 1293 C CA . PRO A 1 186 ? 7.840 0.125 -6.454 1.00 62.81 186 PRO A CA 1
ATOM 1294 C C . PRO A 1 186 ? 8.490 0.616 -7.753 1.00 62.81 186 PRO A C 1
ATOM 1296 O O . PRO A 1 186 ? 8.501 -0.085 -8.765 1.00 62.81 186 PRO A O 1
ATOM 1299 N N . SER A 1 187 ? 8.943 1.870 -7.734 1.00 50.62 187 SER A N 1
ATOM 1300 C CA . SER A 1 187 ? 9.512 2.553 -8.898 1.00 50.62 187 SER A CA 1
ATOM 1301 C C . SER A 1 187 ? 10.765 1.824 -9.385 1.00 50.62 187 SER A C 1
ATOM 1303 O O . SER A 1 187 ? 11.541 1.339 -8.571 1.00 50.62 187 SER A O 1
ATOM 1305 N N . HIS A 1 188 ? 10.921 1.711 -10.708 1.00 39.19 188 HIS A N 1
ATOM 1306 C CA . HIS A 1 188 ? 12.044 1.039 -11.376 1.00 39.19 188 HIS A CA 1
ATOM 1307 C C . HIS A 1 188 ? 13.347 1.842 -11.332 1.00 39.19 188 HIS A C 1
ATOM 1309 O O . HIS A 1 188 ? 13.274 3.088 -11.432 1.00 39.19 188 HIS A O 1
#